Protein AF-A0A3N0UYI2-F1 (afdb_monomer)

Sequence (257 aa):
MSYGTLQPTLLLQALNEGKIPKYLYKYRDAKSNTESIFKSKKIWFSLSTAFNDPFDCHLSEAQHSLDDANKFREHILEGRPDRDFLMSQPVSIERLEAALEGSKQLKLSRLGILCLSRNYNNILMWSHYADYHKGLVIEFDLEKDLDFFVTPIKIKYVEGYEPTNYFINQKEAIDKIISTKSLHWSYEEEIRILKNNHVGACAVSPAAIKRIIFGCKSDPDFKERIKILCGSAGLGHVTFSSMKMSYGKFSLECVDE

Foldseek 3Di:
DPPPWCPLVNVVVCCVVVVDDQKWKAAAELDPVVLVCLQQQWDFFAFQVPDPDPQQLDFAADDDDVVLQLLLLCVVLPPPPCSVVSNPDDTDPVVSVVVLVVVLCVQRVQKGKDKIAPDPWFQVCCCPRYVHQQRKMFMFRCNQFSPQQIPKAFADEDQDDDHAHCSVPVPVNSSCSNRYDHNVCVSRRIIMRMDGRDGTIDRDDLVGRAEMEGGQNHDPVSVVSSVVSCVVSVNVNYFYWYWHDDPPDPTTDIGGD

Structure (mmCIF, N/CA/C/O backbone):
data_AF-A0A3N0UYI2-F1
#
_entry.id   AF-A0A3N0UYI2-F1
#
loop_
_atom_site.group_PDB
_atom_site.id
_atom_site.type_symbol
_atom_site.label_atom_id
_atom_site.label_alt_id
_atom_site.label_comp_id
_atom_site.label_asym_id
_atom_site.label_entity_id
_atom_site.label_seq_id
_atom_site.pdbx_PDB_ins_code
_atom_site.Cartn_x
_atom_site.Cartn_y
_atom_site.Cartn_z
_atom_site.occupancy
_atom_site.B_iso_or_equiv
_atom_site.auth_seq_id
_atom_site.auth_comp_id
_atom_site.auth_asym_id
_atom_site.auth_atom_id
_atom_site.pdbx_PDB_model_num
ATOM 1 N N . MET A 1 1 ? 12.660 10.593 -16.130 1.00 35.88 1 MET A N 1
ATOM 2 C CA . MET A 1 1 ? 11.240 10.969 -16.282 1.00 35.88 1 MET A CA 1
ATOM 3 C C . MET A 1 1 ? 10.535 10.598 -14.995 1.00 35.88 1 MET A C 1
ATOM 5 O O . MET A 1 1 ? 10.605 9.436 -14.614 1.00 35.88 1 MET A O 1
ATOM 9 N N . SER A 1 2 ? 9.975 11.570 -14.273 1.00 35.72 2 SER A N 1
ATOM 10 C CA . SER A 1 2 ? 9.130 11.274 -13.117 1.00 35.72 2 SER A CA 1
ATOM 11 C C . SER A 1 2 ? 7.911 10.498 -13.610 1.00 35.72 2 SER A C 1
ATOM 13 O O . SER A 1 2 ? 7.319 10.866 -14.625 1.00 35.72 2 SER A O 1
ATOM 15 N N . TYR A 1 3 ? 7.534 9.418 -12.924 1.00 45.78 3 TYR A N 1
ATOM 16 C CA . TYR A 1 3 ? 6.159 8.932 -13.029 1.00 45.78 3 TYR A CA 1
ATOM 17 C C . TYR A 1 3 ? 5.285 10.138 -12.725 1.00 45.78 3 TYR A C 1
ATOM 19 O O . TYR A 1 3 ? 5.483 10.761 -11.680 1.00 45.78 3 TYR A O 1
ATOM 27 N N . GLY A 1 4 ? 4.463 10.540 -13.697 1.00 44.41 4 GLY A N 1
ATOM 28 C CA . GLY A 1 4 ? 3.661 11.749 -13.610 1.00 44.41 4 GLY A CA 1
ATOM 29 C C . GLY A 1 4 ? 2.927 11.721 -12.284 1.00 44.41 4 GLY A C 1
ATOM 30 O O . GLY A 1 4 ? 2.063 10.873 -12.071 1.00 44.41 4 GLY A O 1
ATOM 31 N N . THR A 1 5 ? 3.338 12.585 -11.362 1.00 49.62 5 THR A N 1
ATOM 32 C CA . THR A 1 5 ? 2.613 12.801 -10.127 1.00 49.62 5 THR A CA 1
ATOM 33 C C . THR A 1 5 ? 1.233 13.229 -10.583 1.00 49.62 5 THR A C 1
ATOM 35 O O . THR A 1 5 ? 1.087 14.301 -11.172 1.00 49.62 5 THR A O 1
ATOM 38 N N . LEU A 1 6 ? 0.226 12.373 -10.386 1.00 56.47 6 LEU A N 1
ATOM 39 C CA . LEU A 1 6 ? -1.153 12.843 -10.350 1.00 56.47 6 LEU A CA 1
ATOM 40 C C . LEU A 1 6 ? -1.107 14.078 -9.458 1.00 56.47 6 LEU A C 1
ATOM 42 O O . LEU A 1 6 ? -0.682 13.969 -8.320 1.00 56.47 6 LEU A O 1
ATOM 46 N N . GLN A 1 7 ? -1.389 15.272 -9.967 1.00 74.62 7 GLN A N 1
ATOM 47 C CA . GLN A 1 7 ? -1.377 16.425 -9.076 1.00 74.62 7 GLN A CA 1
ATOM 48 C C . GLN A 1 7 ? -2.406 16.167 -7.959 1.00 74.62 7 GLN A C 1
ATOM 50 O O . GLN A 1 7 ? -3.395 15.474 -8.218 1.00 74.62 7 GLN A O 1
ATOM 55 N N . PRO A 1 8 ? -2.211 16.672 -6.730 1.00 81.12 8 PRO A N 1
ATOM 56 C CA . PRO A 1 8 ? -3.172 16.488 -5.635 1.00 81.12 8 PRO A CA 1
ATOM 57 C C . PRO A 1 8 ? -4.624 16.778 -6.051 1.00 81.12 8 PRO A C 1
ATOM 59 O O . PRO A 1 8 ? -5.555 16.095 -5.631 1.00 81.12 8 PRO A O 1
ATOM 62 N N . THR A 1 9 ? -4.799 17.726 -6.974 1.00 84.81 9 THR A N 1
ATOM 63 C CA . THR A 1 9 ? -6.058 18.064 -7.648 1.00 84.81 9 THR A CA 1
ATOM 64 C C . THR A 1 9 ? -6.685 16.899 -8.423 1.00 84.81 9 THR A C 1
ATOM 66 O O . THR A 1 9 ? -7.888 16.675 -8.313 1.00 84.81 9 THR A O 1
ATOM 69 N N . LEU A 1 10 ? -5.897 16.121 -9.168 1.00 87.06 10 LEU A N 1
ATOM 70 C CA . LEU A 1 10 ? -6.371 14.946 -9.904 1.00 87.06 10 LEU A CA 1
ATOM 71 C C . LEU A 1 10 ? -6.737 13.790 -8.970 1.00 87.06 10 LEU A C 1
ATOM 73 O O . LEU A 1 10 ? -7.700 13.075 -9.241 1.00 87.06 10 LEU A O 1
ATOM 77 N N . LEU A 1 11 ? -6.000 13.607 -7.867 1.00 89.94 11 LEU A N 1
ATOM 78 C CA . LEU A 1 11 ? -6.383 12.627 -6.849 1.00 89.94 11 LEU A CA 1
ATOM 79 C C . LEU A 1 11 ? -7.724 13.010 -6.220 1.00 89.94 11 LEU A C 1
ATOM 81 O O . LEU A 1 11 ? -8.618 12.172 -6.154 1.00 89.94 11 LEU A O 1
ATOM 85 N N . LEU A 1 12 ? -7.898 14.275 -5.831 1.00 91.94 12 LEU A N 1
ATOM 86 C CA . LEU A 1 12 ? -9.165 14.766 -5.287 1.00 91.94 12 LEU A CA 1
ATOM 87 C C . LEU A 1 12 ? -10.327 14.561 -6.269 1.00 91.94 12 LEU A C 1
ATOM 89 O O . LEU A 1 12 ? -11.394 14.102 -5.871 1.00 91.94 12 LEU A O 1
ATOM 93 N N . GLN A 1 13 ? -10.116 14.833 -7.558 1.00 91.88 13 GLN A N 1
ATOM 94 C CA . GLN A 1 13 ? -11.114 14.553 -8.590 1.00 91.88 13 GLN A CA 1
ATOM 95 C C . GLN A 1 13 ? -11.443 13.054 -8.672 1.00 91.88 13 GLN A C 1
ATOM 97 O O . GLN A 1 13 ? -12.614 12.685 -8.682 1.00 91.88 13 GLN A O 1
ATOM 102 N N . ALA A 1 14 ? -10.433 12.181 -8.684 1.00 91.94 14 ALA A N 1
ATOM 103 C CA . ALA A 1 14 ? -10.640 10.734 -8.731 1.00 91.94 14 ALA A CA 1
ATOM 104 C C . ALA A 1 14 ? -11.383 10.195 -7.494 1.00 91.94 14 ALA A C 1
ATOM 106 O O . ALA A 1 14 ? -12.161 9.249 -7.626 1.00 91.94 14 ALA A O 1
ATOM 107 N N . LEU A 1 15 ? -11.167 10.795 -6.318 1.00 93.19 15 LEU A N 1
ATOM 108 C CA . LEU A 1 15 ? -11.916 10.502 -5.092 1.00 93.19 15 LEU A CA 1
ATOM 109 C C . LEU A 1 15 ? -13.382 10.944 -5.221 1.00 93.19 15 LEU A C 1
ATOM 111 O O . LEU A 1 15 ? -14.281 10.139 -4.983 1.00 93.19 15 LEU A O 1
ATOM 115 N N . ASN A 1 16 ? -13.627 12.176 -5.678 1.00 93.62 16 ASN A N 1
ATOM 116 C CA . ASN A 1 16 ? -14.978 12.723 -5.872 1.00 93.62 16 ASN A CA 1
ATOM 117 C C . ASN A 1 16 ? -15.794 11.941 -6.914 1.00 93.62 16 ASN A C 1
ATOM 119 O O . ASN A 1 16 ? -17.006 11.800 -6.780 1.00 93.62 16 ASN A O 1
ATOM 123 N N . GLU A 1 17 ? -15.132 11.411 -7.943 1.00 94.81 17 GLU A N 1
ATOM 124 C CA . GLU A 1 17 ? -15.742 10.578 -8.987 1.00 94.81 17 GLU A CA 1
ATOM 125 C C . GLU A 1 17 ? -15.847 9.091 -8.594 1.00 94.81 17 GLU A C 1
ATOM 127 O O . GLU A 1 17 ? -16.316 8.277 -9.389 1.00 94.81 17 GLU A O 1
ATOM 132 N N . GLY A 1 18 ? -15.379 8.699 -7.402 1.00 91.88 18 GLY A N 1
ATOM 133 C CA . GLY A 1 18 ? -15.417 7.311 -6.926 1.00 91.88 18 GLY A CA 1
ATOM 134 C C . GLY A 1 18 ? -14.496 6.345 -7.684 1.00 91.88 18 GLY A C 1
ATOM 135 O O . GLY A 1 18 ? -14.645 5.128 -7.570 1.00 91.88 18 GLY A O 1
ATOM 136 N N . LYS A 1 19 ? -13.529 6.858 -8.455 1.00 91.31 19 LYS A N 1
ATOM 137 C CA . LYS A 1 19 ? -12.534 6.048 -9.186 1.00 91.31 19 LYS A CA 1
ATOM 138 C C . LYS A 1 19 ? -11.499 5.425 -8.248 1.00 91.31 19 LYS A C 1
ATOM 140 O O . LYS A 1 19 ? -10.990 4.340 -8.527 1.00 91.31 19 LYS A O 1
ATOM 145 N N . ILE A 1 20 ? -11.199 6.110 -7.146 1.00 92.62 20 ILE A N 1
ATOM 146 C CA . ILE A 1 20 ? -10.343 5.651 -6.048 1.00 92.62 20 ILE A CA 1
ATOM 147 C C . ILE A 1 20 ? -11.174 5.720 -4.760 1.00 92.62 20 ILE A C 1
ATOM 149 O O . ILE A 1 20 ? -11.915 6.687 -4.577 1.00 92.62 20 ILE A O 1
ATOM 153 N N . PRO A 1 21 ? -11.101 4.718 -3.867 1.00 94.75 21 PRO A N 1
ATOM 154 C CA . PRO A 1 21 ? -11.830 4.778 -2.608 1.00 94.75 21 PRO A CA 1
ATOM 155 C C . PRO A 1 21 ? -11.265 5.874 -1.704 1.00 94.75 21 PRO A C 1
ATOM 157 O O . PRO A 1 21 ? -10.055 6.062 -1.615 1.00 94.75 21 PRO A O 1
ATOM 160 N N . LYS A 1 22 ? -12.155 6.536 -0.964 1.00 96.50 22 LYS A N 1
ATOM 161 C CA . LYS A 1 22 ? -11.784 7.516 0.065 1.00 96.50 22 LYS A CA 1
ATOM 162 C C . LYS A 1 22 ? -10.921 6.923 1.179 1.00 96.50 22 LYS A C 1
ATOM 164 O O . LYS A 1 22 ? -10.064 7.614 1.725 1.00 96.50 22 LYS A O 1
ATOM 169 N N . TYR A 1 23 ? -11.155 5.651 1.500 1.00 98.44 23 TYR A N 1
ATOM 170 C CA . TYR A 1 23 ? -10.484 4.952 2.587 1.00 98.44 23 TYR A CA 1
ATOM 171 C C . TYR A 1 23 ? -9.637 3.793 2.079 1.00 98.44 23 TYR A C 1
ATOM 173 O O . TYR A 1 23 ? -10.077 3.021 1.224 1.00 98.44 23 TYR A O 1
ATOM 181 N N . LEU A 1 24 ? -8.437 3.660 2.641 1.00 98.69 24 LEU A N 1
ATOM 182 C CA . LEU A 1 24 ? -7.537 2.534 2.407 1.00 98.69 24 LEU A CA 1
ATOM 183 C C . LEU A 1 24 ? -6.943 2.025 3.716 1.00 98.69 24 LEU A C 1
ATOM 185 O O . LEU A 1 24 ? -6.851 2.746 4.708 1.00 98.69 24 LEU A O 1
ATOM 189 N N . TYR A 1 25 ? -6.516 0.767 3.697 1.00 98.88 25 TYR A N 1
ATOM 190 C CA . TYR A 1 25 ? -6.240 -0.003 4.899 1.00 98.88 25 TYR A CA 1
ATOM 191 C C . TYR A 1 25 ? -4.829 -0.566 4.901 1.00 98.88 25 TYR A C 1
ATOM 193 O O . TYR A 1 25 ? -4.398 -1.207 3.940 1.00 98.88 25 TYR A O 1
ATOM 201 N N . LYS A 1 26 ? -4.114 -0.380 6.012 1.00 98.69 26 LYS A N 1
ATOM 202 C CA . LYS A 1 26 ? -2.819 -1.022 6.247 1.00 98.69 26 LYS A CA 1
ATOM 203 C C . LYS A 1 26 ? -2.915 -2.012 7.395 1.00 98.69 26 LYS A C 1
ATOM 205 O O . LYS A 1 26 ? -3.019 -1.611 8.549 1.00 98.69 26 LYS A O 1
ATOM 210 N N . TYR A 1 27 ? -2.809 -3.293 7.065 1.00 98.56 27 TYR A N 1
ATOM 211 C CA . TYR A 1 27 ? -2.646 -4.374 8.034 1.00 98.56 27 TYR A CA 1
ATOM 212 C C . TYR A 1 27 ? -1.239 -4.329 8.635 1.00 98.56 27 TYR A C 1
ATOM 214 O O . TYR A 1 27 ? -0.259 -4.097 7.914 1.00 98.56 27 TYR A O 1
ATOM 222 N N . ARG A 1 28 ? -1.148 -4.505 9.954 1.00 98.19 28 ARG A N 1
ATOM 223 C CA . ARG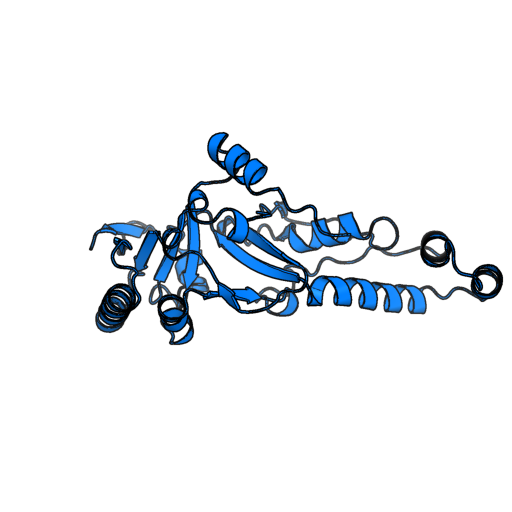 A 1 28 ? 0.087 -4.435 10.737 1.00 98.19 28 ARG A CA 1
ATOM 224 C C . ARG A 1 28 ? 0.097 -5.481 11.844 1.00 98.19 28 ARG A C 1
ATOM 226 O O . ARG A 1 28 ? -0.930 -5.775 12.447 1.00 98.19 28 ARG A O 1
ATOM 233 N N . ASP A 1 29 ? 1.285 -5.996 12.135 1.00 97.19 29 ASP A N 1
ATOM 234 C CA . ASP A 1 29 ? 1.529 -6.900 13.257 1.00 97.19 29 ASP A CA 1
ATOM 235 C C . ASP A 1 29 ? 1.437 -6.198 14.626 1.00 97.19 29 ASP A C 1
ATOM 237 O O . ASP A 1 29 ? 1.445 -4.968 14.721 1.00 97.19 29 ASP A O 1
ATOM 241 N N . ALA A 1 30 ? 1.386 -6.986 15.702 1.00 95.69 30 ALA A N 1
ATOM 242 C CA . ALA A 1 30 ? 1.389 -6.496 17.081 1.00 95.69 30 ALA A CA 1
ATOM 243 C C . ALA A 1 30 ? 2.817 -6.286 17.633 1.00 95.69 30 ALA A C 1
ATOM 245 O O . ALA A 1 30 ? 3.131 -6.709 18.745 1.00 95.69 30 ALA A O 1
ATOM 246 N N . LYS A 1 31 ? 3.720 -5.678 16.847 1.00 93.12 31 LYS A N 1
ATOM 247 C CA . LYS A 1 31 ? 5.132 -5.465 17.229 1.00 93.12 31 LYS A CA 1
ATOM 248 C C . LYS A 1 31 ? 5.479 -3.987 17.419 1.00 93.12 31 LYS A C 1
ATOM 250 O O . LYS A 1 31 ? 4.756 -3.086 16.997 1.00 93.12 31 LYS A O 1
ATOM 255 N N . SER A 1 32 ? 6.654 -3.729 17.995 1.00 85.31 32 SER A N 1
ATOM 256 C CA . SER A 1 32 ? 7.164 -2.380 18.298 1.00 85.31 32 SER A CA 1
ATOM 257 C C . SER A 1 32 ? 7.252 -1.448 17.080 1.00 85.31 32 SER A C 1
ATOM 259 O O . SER A 1 32 ? 7.005 -0.248 17.196 1.00 85.31 32 SER A O 1
ATOM 261 N N . ASN A 1 33 ? 7.542 -1.988 15.892 1.00 88.88 33 ASN A N 1
ATOM 262 C CA . ASN A 1 33 ? 7.547 -1.214 14.646 1.00 88.88 33 ASN A CA 1
ATOM 263 C C . ASN A 1 33 ? 6.158 -0.686 14.262 1.00 88.88 33 ASN A C 1
ATOM 265 O O . ASN A 1 33 ? 6.059 0.293 13.532 1.00 88.88 33 ASN A O 1
ATOM 269 N N . THR A 1 34 ? 5.084 -1.321 14.727 1.00 93.94 34 THR A N 1
ATOM 270 C CA . THR A 1 34 ? 3.722 -0.817 14.534 1.00 93.94 34 THR A CA 1
ATOM 271 C C . THR A 1 34 ? 3.421 0.305 15.524 1.00 93.94 34 THR A C 1
ATOM 273 O O . THR A 1 34 ? 2.881 1.333 15.131 1.00 93.94 34 THR A O 1
ATOM 276 N N . GLU A 1 35 ? 3.866 0.191 16.778 1.00 94.38 35 GLU A N 1
ATOM 277 C CA . GLU A 1 35 ? 3.733 1.270 17.769 1.00 94.38 35 GLU A CA 1
ATOM 278 C C . GLU A 1 35 ? 4.479 2.554 17.353 1.00 94.38 35 GLU A C 1
ATOM 280 O O . GLU A 1 35 ? 4.022 3.672 17.615 1.00 94.38 35 GLU A O 1
ATOM 285 N N . SER A 1 36 ? 5.627 2.419 16.679 1.00 94.88 36 SER A N 1
ATOM 286 C CA . SER A 1 36 ? 6.432 3.563 16.230 1.00 94.88 36 SER A CA 1
ATOM 287 C C . SER A 1 36 ? 5.735 4.414 15.162 1.00 94.88 36 SER A C 1
ATOM 289 O O . SER A 1 36 ? 6.037 5.609 15.059 1.00 94.88 36 SER A O 1
ATOM 291 N N . ILE A 1 37 ? 4.764 3.854 14.428 1.00 95.88 37 ILE A N 1
ATOM 292 C CA . ILE A 1 37 ? 3.947 4.588 13.451 1.00 95.88 37 ILE A CA 1
ATOM 293 C C . ILE A 1 37 ? 3.201 5.726 14.146 1.00 95.88 37 ILE A C 1
ATOM 295 O O . ILE A 1 37 ? 3.261 6.858 13.682 1.00 95.88 37 ILE A O 1
ATOM 299 N N . PHE A 1 38 ? 2.559 5.470 15.286 1.00 95.31 38 PHE A N 1
ATOM 300 C CA . PHE A 1 38 ? 1.746 6.476 15.981 1.00 95.31 38 PHE A CA 1
ATOM 301 C C . PHE A 1 38 ? 2.612 7.558 16.639 1.00 95.31 38 PHE A C 1
ATOM 303 O O . PHE A 1 38 ? 2.306 8.753 16.574 1.00 95.31 38 PHE A O 1
ATOM 310 N N . LYS A 1 39 ? 3.770 7.161 17.180 1.00 94.31 39 LYS A N 1
ATOM 311 C CA . LYS A 1 39 ? 4.755 8.093 17.750 1.00 94.31 39 LYS A CA 1
ATOM 312 C C . LYS A 1 39 ? 5.319 9.030 16.682 1.00 94.31 39 LYS A C 1
ATOM 314 O O . LYS A 1 39 ? 5.289 10.250 16.843 1.00 94.31 39 LYS A O 1
ATOM 319 N N . SER A 1 40 ? 5.804 8.464 15.578 1.00 96.00 40 SER A N 1
ATOM 320 C CA . SER A 1 40 ? 6.516 9.209 14.534 1.00 96.00 40 SER A CA 1
ATOM 321 C C . SER A 1 40 ? 5.607 9.825 13.470 1.00 96.00 40 SER A C 1
ATOM 323 O O . SER A 1 40 ? 6.040 10.756 12.796 1.00 96.00 40 SER A O 1
ATOM 325 N N . LYS A 1 41 ? 4.371 9.327 13.325 1.00 97.12 41 LYS A N 1
ATOM 326 C CA . LYS A 1 41 ? 3.465 9.593 12.193 1.00 97.12 41 LYS A CA 1
ATOM 327 C C . LYS A 1 41 ? 4.142 9.315 10.851 1.00 97.12 41 LYS A C 1
ATOM 329 O O . LYS A 1 41 ? 4.005 10.080 9.900 1.00 97.12 41 LYS A O 1
ATOM 334 N N . LYS A 1 42 ? 4.927 8.236 10.784 1.00 97.56 42 LYS A N 1
ATOM 335 C CA . LYS A 1 42 ? 5.616 7.817 9.562 1.00 97.56 42 LYS A CA 1
ATOM 336 C C . LYS A 1 42 ? 5.204 6.418 9.141 1.00 97.56 42 LYS A C 1
ATOM 338 O O . LYS A 1 42 ? 5.119 5.514 9.968 1.00 97.56 42 LYS A O 1
ATOM 343 N N . ILE A 1 43 ? 5.014 6.241 7.839 1.00 97.56 43 ILE A N 1
ATOM 344 C CA . ILE A 1 43 ? 4.715 4.958 7.206 1.00 97.56 43 ILE A CA 1
ATOM 345 C C . ILE A 1 43 ? 5.897 4.550 6.337 1.00 97.56 43 ILE A C 1
ATOM 347 O O . ILE A 1 43 ? 6.493 5.374 5.645 1.00 97.56 43 ILE A O 1
ATOM 351 N N . TRP A 1 44 ? 6.252 3.270 6.400 1.00 97.38 44 TRP A N 1
ATOM 352 C CA . TRP A 1 44 ? 7.373 2.720 5.653 1.00 97.38 44 TRP A CA 1
ATOM 353 C C . TRP A 1 44 ? 6.982 2.381 4.210 1.00 97.38 44 TRP A C 1
ATOM 355 O O . TRP A 1 44 ? 6.052 1.602 3.983 1.00 97.38 44 TRP A O 1
ATOM 365 N N . PHE A 1 45 ? 7.732 2.923 3.255 1.00 97.88 45 PHE A N 1
ATOM 366 C CA . PHE A 1 45 ? 7.716 2.548 1.845 1.00 97.88 45 PHE A CA 1
ATOM 367 C C . PHE A 1 45 ? 8.844 1.548 1.586 1.00 97.88 45 PHE A C 1
ATOM 369 O O . PHE A 1 45 ? 10.014 1.840 1.837 1.00 97.88 45 PHE A O 1
ATOM 376 N N . SER A 1 46 ? 8.493 0.359 1.110 1.00 97.06 46 SER A N 1
ATOM 377 C CA . SER A 1 46 ? 9.428 -0.757 0.931 1.00 97.06 46 SER A CA 1
ATOM 378 C C . SER A 1 46 ? 10.034 -0.763 -0.468 1.00 97.06 46 SER A C 1
ATOM 380 O O . SER A 1 46 ? 9.451 -0.219 -1.402 1.00 97.06 46 SER A O 1
ATOM 382 N N . LEU A 1 47 ? 11.181 -1.423 -0.609 1.00 96.69 47 LEU A N 1
ATOM 383 C CA . LEU A 1 47 ? 11.678 -1.857 -1.912 1.00 96.69 47 LEU A CA 1
ATOM 384 C C . LEU A 1 47 ? 10.833 -3.020 -2.430 1.00 96.69 47 LEU A C 1
ATOM 386 O O . LEU A 1 47 ? 10.384 -3.846 -1.634 1.00 96.69 47 LEU A O 1
ATOM 390 N N . SER A 1 48 ? 10.703 -3.136 -3.751 1.00 94.38 48 SER A N 1
ATOM 391 C CA . SER A 1 48 ? 10.076 -4.303 -4.387 1.00 94.38 48 SER A CA 1
ATOM 392 C C . SER A 1 48 ? 10.770 -5.619 -4.016 1.00 94.38 48 SER A C 1
ATOM 394 O O . SER A 1 48 ? 10.118 -6.639 -3.840 1.00 94.38 48 SER A O 1
ATOM 396 N N . THR A 1 49 ? 12.090 -5.595 -3.817 1.00 93.19 49 THR A N 1
ATOM 397 C CA . THR A 1 49 ? 12.887 -6.768 -3.421 1.00 93.19 49 THR A CA 1
ATOM 398 C C . THR A 1 49 ? 12.628 -7.247 -1.990 1.00 93.19 49 THR A C 1
ATOM 400 O O . THR A 1 49 ? 13.107 -8.311 -1.614 1.00 93.19 49 THR A O 1
ATOM 403 N N . ALA A 1 50 ? 11.892 -6.480 -1.176 1.00 94.94 50 ALA A N 1
ATOM 404 C CA . ALA A 1 50 ? 11.538 -6.850 0.195 1.00 94.94 50 ALA A CA 1
ATOM 405 C C . ALA A 1 50 ? 10.173 -7.558 0.301 1.00 94.94 50 ALA A C 1
ATOM 407 O O . ALA A 1 50 ? 9.701 -7.813 1.411 1.00 94.94 50 ALA A O 1
ATOM 408 N N . PHE A 1 51 ? 9.504 -7.821 -0.824 1.00 94.94 51 PHE A N 1
ATOM 409 C CA . PHE A 1 51 ? 8.200 -8.478 -0.834 1.00 94.94 51 PHE A CA 1
ATOM 410 C C . PHE A 1 51 ? 8.325 -9.974 -0.539 1.00 94.94 51 PHE A C 1
ATOM 412 O O . PHE A 1 51 ? 9.343 -10.603 -0.813 1.00 94.94 51 PHE A O 1
ATOM 419 N N . ASN A 1 52 ? 7.282 -10.539 0.069 1.00 92.75 52 ASN A N 1
ATOM 420 C CA . ASN A 1 52 ? 7.270 -11.935 0.505 1.00 92.75 52 ASN A CA 1
ATOM 421 C C . ASN A 1 52 ? 7.047 -12.929 -0.643 1.00 92.75 52 ASN A C 1
ATOM 423 O O . ASN A 1 52 ? 7.378 -14.101 -0.491 1.00 92.75 52 ASN A O 1
ATOM 427 N N . ASP A 1 53 ? 6.451 -12.479 -1.748 1.00 94.62 53 ASP A N 1
ATOM 428 C CA . ASP A 1 53 ? 6.218 -13.292 -2.938 1.00 94.62 53 ASP A CA 1
ATOM 429 C C . ASP A 1 53 ? 7.332 -13.035 -3.971 1.00 94.62 53 ASP A C 1
ATOM 431 O O . ASP A 1 53 ? 7.464 -11.898 -4.434 1.00 94.62 53 ASP A O 1
ATOM 435 N N . PRO A 1 54 ? 8.114 -14.057 -4.369 1.00 94.38 54 PRO A N 1
ATOM 436 C CA . PRO A 1 54 ? 9.159 -13.906 -5.380 1.00 94.38 54 PRO A CA 1
ATOM 437 C C . PRO A 1 54 ? 8.632 -13.558 -6.780 1.00 94.38 54 PRO A C 1
ATOM 439 O O . PRO A 1 54 ? 9.435 -13.181 -7.628 1.00 94.38 54 PRO A O 1
ATOM 442 N N . PHE A 1 55 ? 7.328 -13.680 -7.050 1.00 95.00 55 PHE A N 1
ATOM 443 C CA . PHE A 1 55 ? 6.719 -13.288 -8.326 1.00 95.00 55 PHE A CA 1
ATOM 444 C C . PHE A 1 55 ? 6.215 -11.835 -8.335 1.00 95.00 55 PHE A C 1
ATOM 446 O O . PHE A 1 55 ? 5.984 -11.266 -9.405 1.00 95.00 55 PHE A O 1
ATOM 453 N N . ASP A 1 56 ? 6.037 -11.208 -7.168 1.00 95.88 56 ASP A N 1
ATOM 454 C CA . ASP A 1 56 ? 5.518 -9.842 -7.066 1.00 95.88 56 ASP A CA 1
ATOM 455 C C . ASP A 1 56 ? 6.621 -8.826 -7.391 1.00 95.88 56 ASP A C 1
ATOM 457 O O . ASP A 1 56 ? 7.683 -8.841 -6.776 1.00 95.88 56 ASP A O 1
ATOM 461 N N . CYS A 1 57 ? 6.378 -7.947 -8.370 1.00 95.12 57 CYS A N 1
ATOM 462 C CA . CYS A 1 57 ? 7.369 -7.033 -8.958 1.00 95.12 57 CYS A CA 1
ATOM 463 C C . CYS A 1 57 ? 8.558 -7.716 -9.662 1.00 95.12 57 CYS A C 1
ATOM 465 O O . CYS A 1 57 ? 9.577 -7.067 -9.911 1.00 95.12 57 CYS A O 1
ATOM 467 N N . HIS A 1 58 ? 8.424 -8.991 -10.029 1.00 93.19 58 HIS A N 1
ATOM 468 C CA . HIS A 1 58 ? 9.475 -9.780 -10.676 1.00 93.19 58 HIS A CA 1
ATOM 469 C C . HIS A 1 58 ? 8.930 -10.480 -11.929 1.00 93.19 58 HIS A C 1
ATOM 471 O O . HIS A 1 58 ? 8.911 -11.704 -12.032 1.00 93.19 58 HIS A O 1
ATOM 477 N N . LEU A 1 59 ? 8.456 -9.684 -12.892 1.00 94.00 59 LEU A N 1
ATOM 478 C CA . LEU A 1 59 ? 8.014 -10.209 -14.184 1.00 94.00 59 LEU A CA 1
ATOM 479 C C . LEU A 1 59 ? 9.214 -10.582 -15.059 1.00 94.00 59 LEU A C 1
ATOM 481 O O . LEU A 1 59 ? 10.208 -9.845 -15.108 1.00 94.00 59 LEU A O 1
ATOM 485 N N . SER A 1 60 ? 9.082 -11.700 -15.774 1.00 93.25 60 SER A N 1
ATOM 486 C CA . SER A 1 60 ? 10.032 -12.120 -16.801 1.00 93.25 60 SER A CA 1
ATOM 487 C C . SER A 1 60 ? 10.186 -11.063 -17.888 1.00 93.25 60 SER A C 1
ATOM 489 O O . SER A 1 60 ? 9.220 -10.418 -18.295 1.00 93.25 60 SER A O 1
ATOM 491 N N . GLU A 1 61 ? 11.409 -10.937 -18.381 1.00 90.38 61 GLU A N 1
ATOM 492 C CA . GLU A 1 61 ? 11.733 -10.139 -19.553 1.00 90.38 61 GLU A CA 1
ATOM 493 C C . GLU A 1 61 ? 11.591 -11.004 -20.818 1.00 90.38 61 GLU A C 1
ATOM 495 O O . GLU A 1 61 ? 11.826 -12.215 -20.782 1.00 90.38 61 GLU A O 1
ATOM 500 N N . ALA A 1 62 ? 11.140 -10.403 -21.917 1.00 90.94 62 ALA A N 1
ATOM 501 C CA . ALA A 1 62 ? 11.023 -11.064 -23.209 1.00 90.94 62 ALA A CA 1
ATOM 502 C C . ALA A 1 62 ? 12.402 -11.503 -23.713 1.00 90.94 62 ALA A C 1
ATOM 504 O O . ALA A 1 62 ? 13.419 -10.930 -23.344 1.00 90.94 62 ALA A O 1
ATOM 505 N N . GLN A 1 63 ? 12.434 -12.506 -24.586 1.00 87.56 63 GLN A N 1
ATOM 506 C CA . GLN A 1 63 ? 13.653 -12.807 -25.331 1.00 87.56 63 GLN A CA 1
ATOM 507 C C . GLN A 1 63 ? 13.878 -11.724 -26.384 1.00 87.56 63 GLN A C 1
ATOM 509 O O . GLN A 1 63 ? 12.924 -11.296 -27.041 1.00 87.56 63 GLN A O 1
ATOM 514 N N . HIS A 1 64 ? 15.127 -11.304 -26.566 1.00 84.81 64 HIS A N 1
ATOM 515 C CA . HIS A 1 64 ? 15.466 -10.233 -27.501 1.00 84.81 64 HIS A CA 1
ATOM 516 C C . HIS A 1 64 ? 16.268 -10.753 -28.680 1.00 84.81 64 HIS A C 1
ATOM 518 O O . HIS A 1 64 ? 17.130 -11.625 -28.558 1.00 84.81 64 HIS A O 1
ATOM 524 N N . SER A 1 65 ? 15.990 -10.186 -29.846 1.00 84.44 65 SER A N 1
ATOM 525 C CA . SER A 1 65 ? 16.778 -10.420 -31.047 1.00 84.44 65 SER A CA 1
ATOM 526 C C . SER A 1 65 ? 17.980 -9.472 -31.119 1.00 84.44 65 SER A C 1
ATOM 528 O O . SER A 1 65 ? 18.047 -8.447 -30.436 1.00 84.44 65 SER A O 1
ATOM 530 N N . LEU A 1 66 ? 18.923 -9.766 -32.021 1.00 82.69 66 LEU A N 1
ATOM 531 C CA . LEU A 1 66 ? 19.994 -8.820 -32.362 1.00 82.69 66 LEU A CA 1
ATOM 532 C C . LEU A 1 66 ? 19.445 -7.488 -32.906 1.00 82.69 66 LEU A C 1
ATOM 534 O O . LEU A 1 66 ? 20.093 -6.454 -32.759 1.00 82.69 66 LEU A O 1
ATOM 538 N N . ASP A 1 67 ? 18.269 -7.500 -33.534 1.00 83.38 67 ASP A N 1
ATOM 539 C CA . ASP A 1 67 ? 17.624 -6.293 -34.051 1.00 83.38 67 ASP A CA 1
ATOM 540 C C . ASP A 1 67 ? 17.104 -5.402 -32.911 1.00 83.38 67 ASP A C 1
ATOM 542 O O . ASP A 1 67 ? 17.393 -4.205 -32.887 1.00 83.38 67 ASP A O 1
ATOM 546 N N . ASP A 1 68 ? 16.445 -5.987 -31.904 1.00 81.94 68 ASP A N 1
ATOM 547 C CA . ASP A 1 68 ? 16.015 -5.269 -30.691 1.00 81.94 68 ASP A CA 1
ATOM 548 C C . ASP A 1 68 ? 17.214 -4.656 -29.959 1.00 81.94 68 ASP A C 1
ATOM 550 O O . ASP A 1 68 ? 17.198 -3.488 -29.556 1.00 81.94 68 ASP A O 1
ATOM 554 N N . ALA A 1 69 ? 18.293 -5.437 -29.861 1.00 82.25 69 ALA A N 1
ATOM 555 C CA . ALA A 1 69 ? 19.562 -5.007 -29.302 1.00 82.25 69 ALA A CA 1
ATOM 556 C C . ALA A 1 69 ? 20.150 -3.792 -30.030 1.00 82.25 69 ALA A C 1
ATOM 558 O O . ALA A 1 69 ? 20.583 -2.828 -29.388 1.00 82.25 69 ALA A O 1
ATOM 559 N N . ASN A 1 70 ? 20.137 -3.808 -31.363 1.00 83.62 70 ASN A N 1
ATOM 560 C CA . ASN A 1 70 ? 20.618 -2.694 -32.172 1.00 83.62 70 ASN A CA 1
ATOM 561 C C . ASN A 1 70 ? 19.735 -1.450 -32.033 1.00 83.62 70 ASN A C 1
ATOM 563 O O . ASN A 1 70 ? 20.279 -0.370 -31.817 1.00 83.62 70 ASN A O 1
ATOM 567 N N . LYS A 1 71 ? 18.405 -1.589 -32.060 1.00 82.12 71 LYS A N 1
ATOM 568 C CA . LYS A 1 71 ? 17.465 -0.465 -31.882 1.00 82.12 71 LYS A CA 1
ATOM 569 C C . LYS A 1 71 ? 17.645 0.237 -30.540 1.00 82.12 71 LYS A C 1
ATOM 571 O O . LYS A 1 71 ? 17.697 1.463 -30.467 1.00 82.12 71 LYS A O 1
ATOM 576 N N . PHE A 1 72 ? 17.787 -0.527 -29.462 1.00 80.88 72 PHE A N 1
ATOM 577 C CA . PHE A 1 72 ? 18.050 0.052 -28.146 1.00 80.88 72 PHE A CA 1
ATOM 578 C C . PHE A 1 72 ? 19.427 0.700 -28.062 1.00 80.88 72 PHE A C 1
ATOM 580 O O . PHE A 1 72 ? 19.558 1.786 -27.496 1.00 80.88 72 PHE A O 1
ATOM 587 N N . ARG A 1 73 ? 20.453 0.070 -28.646 1.00 84.81 73 ARG A N 1
ATOM 588 C CA . ARG A 1 73 ? 21.790 0.662 -28.740 1.00 84.81 73 ARG A CA 1
ATOM 589 C C . ARG A 1 73 ? 21.738 2.006 -29.466 1.00 84.81 73 ARG A C 1
ATOM 591 O O . ARG A 1 73 ? 22.295 2.972 -28.959 1.00 84.81 73 ARG A O 1
ATOM 598 N N . GLU A 1 74 ? 21.030 2.098 -30.587 1.00 85.81 74 GLU A N 1
ATOM 599 C CA . GLU A 1 74 ? 20.829 3.360 -31.306 1.00 85.81 74 GLU A CA 1
ATOM 600 C C . GLU A 1 74 ? 20.175 4.427 -30.426 1.00 85.81 74 GLU A C 1
ATOM 602 O O . GLU A 1 74 ? 20.673 5.552 -30.379 1.00 85.81 74 GLU A O 1
ATOM 607 N N . HIS A 1 75 ? 19.125 4.063 -29.685 1.00 83.56 75 HIS A N 1
ATOM 608 C CA . HIS A 1 75 ? 18.416 4.978 -28.790 1.00 83.56 75 HIS A CA 1
ATOM 609 C C . HIS A 1 75 ? 19.284 5.475 -27.620 1.00 83.56 75 HIS A C 1
ATOM 611 O O . HIS A 1 75 ? 19.304 6.664 -27.320 1.00 83.56 75 HIS A O 1
ATOM 617 N N . ILE A 1 76 ? 20.037 4.596 -26.951 1.00 80.38 76 ILE A N 1
ATOM 618 C CA . ILE A 1 76 ? 20.884 4.983 -25.804 1.00 80.38 76 ILE A CA 1
ATOM 619 C C . ILE A 1 76 ? 22.111 5.798 -26.233 1.00 80.38 76 ILE A C 1
ATOM 621 O O . ILE A 1 76 ? 22.635 6.595 -25.448 1.00 80.38 76 ILE A O 1
ATOM 625 N N . LEU A 1 77 ? 22.595 5.584 -27.457 1.00 85.31 77 LEU A N 1
ATOM 626 C CA . LEU A 1 77 ? 23.722 6.325 -28.022 1.00 85.31 77 LEU A CA 1
ATOM 627 C C . LEU A 1 77 ? 23.297 7.618 -28.726 1.00 85.31 77 LEU A C 1
ATOM 629 O O . LEU A 1 77 ? 24.158 8.379 -29.172 1.00 85.31 77 LEU A O 1
ATOM 633 N N . GLU A 1 78 ? 21.997 7.888 -28.825 1.00 88.12 78 GLU A N 1
ATOM 634 C CA . GLU A 1 78 ? 21.479 9.121 -29.402 1.00 88.12 78 GLU A CA 1
ATOM 635 C C . GLU A 1 78 ? 22.048 10.347 -28.666 1.00 88.12 78 GLU A C 1
ATOM 637 O O . GLU A 1 78 ? 22.058 10.425 -27.437 1.00 88.12 78 GLU A O 1
ATOM 642 N N . GLY A 1 79 ? 22.588 11.301 -29.430 1.00 89.19 79 GLY A N 1
ATOM 643 C CA . GLY A 1 79 ? 23.183 12.528 -28.891 1.00 89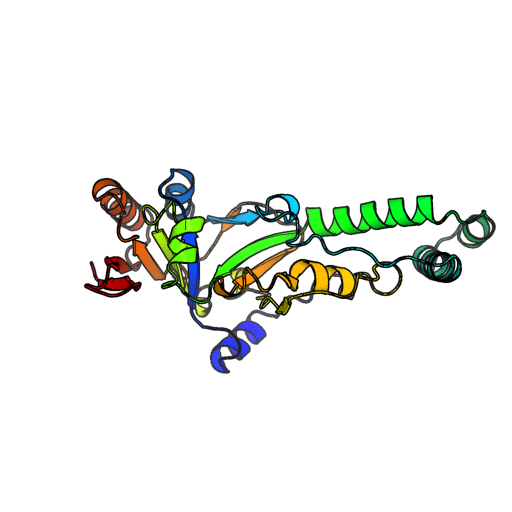.19 79 GLY A CA 1
ATOM 644 C C . GLY A 1 79 ? 24.554 12.369 -28.218 1.00 89.19 79 GLY A C 1
ATOM 645 O O . GLY A 1 79 ? 25.090 13.360 -27.719 1.00 89.19 79 GLY A O 1
ATOM 646 N N . ARG A 1 80 ? 25.155 11.170 -28.200 1.00 90.44 80 ARG A N 1
ATOM 647 C CA . ARG A 1 80 ? 26.505 10.976 -27.651 1.00 90.44 80 ARG A CA 1
ATOM 648 C C . ARG A 1 80 ? 27.607 11.377 -28.646 1.00 90.44 80 ARG A C 1
ATOM 650 O O . ARG A 1 80 ? 27.531 10.974 -29.806 1.00 90.44 80 ARG A O 1
ATOM 657 N N . PRO A 1 81 ? 28.670 12.087 -28.211 1.00 93.62 81 PRO A N 1
ATOM 658 C CA . PRO A 1 81 ? 29.789 12.462 -29.086 1.00 93.62 81 PRO A CA 1
ATOM 659 C C . PRO A 1 81 ? 30.545 11.272 -29.695 1.00 93.62 81 PRO A C 1
ATOM 661 O O . PRO A 1 81 ? 31.104 11.384 -30.779 1.00 93.62 81 PRO A O 1
ATOM 664 N N . ASP A 1 82 ? 30.564 10.134 -29.005 1.00 92.44 82 ASP A N 1
ATOM 665 C CA . ASP A 1 82 ? 31.250 8.897 -29.389 1.00 92.44 82 ASP A CA 1
ATOM 666 C C . ASP A 1 82 ? 30.317 7.862 -30.044 1.00 92.44 82 ASP A C 1
ATOM 668 O O . ASP A 1 82 ? 30.694 6.698 -30.203 1.00 92.44 82 ASP A O 1
ATOM 672 N N . ARG A 1 83 ? 29.106 8.272 -30.454 1.00 91.88 83 ARG A N 1
ATOM 673 C CA . ARG A 1 83 ? 28.081 7.393 -31.036 1.00 91.88 83 ARG A CA 1
ATOM 674 C C . ARG A 1 83 ? 28.622 6.521 -32.165 1.00 91.88 83 ARG A C 1
ATOM 676 O O . ARG A 1 83 ? 28.436 5.312 -32.112 1.00 91.88 83 ARG A O 1
ATOM 683 N N . ASP A 1 84 ? 29.280 7.105 -33.164 1.00 92.00 84 ASP A N 1
ATOM 684 C CA . ASP A 1 84 ? 29.711 6.359 -34.355 1.00 92.00 84 ASP A CA 1
ATOM 685 C C . ASP A 1 84 ? 30.771 5.302 -34.018 1.00 92.00 84 ASP A C 1
ATOM 687 O O . ASP A 1 84 ? 30.703 4.175 -34.508 1.00 92.00 84 ASP A O 1
ATOM 691 N N . PHE A 1 85 ? 31.690 5.624 -33.101 1.00 91.06 85 PHE A N 1
ATOM 692 C CA . PHE A 1 85 ? 32.672 4.670 -32.587 1.00 91.06 85 PHE A CA 1
ATOM 693 C C . PHE A 1 85 ? 32.005 3.523 -31.815 1.00 91.06 85 PHE A C 1
ATOM 695 O O . PHE A 1 85 ? 32.356 2.360 -32.006 1.00 91.06 85 PHE A O 1
ATOM 702 N N . LEU A 1 86 ? 31.029 3.825 -30.956 1.00 86.94 86 LEU A N 1
ATOM 703 C CA . LEU A 1 86 ? 30.300 2.814 -30.182 1.00 86.94 86 LEU A CA 1
ATOM 704 C C . LEU A 1 86 ? 29.376 1.955 -31.063 1.00 86.94 86 LEU A C 1
ATOM 706 O O . LEU A 1 86 ? 29.219 0.759 -30.811 1.00 86.94 86 LEU A O 1
ATOM 710 N N . MET A 1 87 ? 28.807 2.535 -32.122 1.00 89.56 87 MET A N 1
ATOM 711 C CA . MET A 1 87 ? 28.013 1.821 -33.126 1.00 89.56 87 MET A CA 1
ATOM 712 C C . MET A 1 87 ? 28.874 0.889 -33.988 1.00 89.56 87 MET A C 1
ATOM 714 O O . MET A 1 87 ? 28.384 -0.169 -34.390 1.00 89.56 87 MET A O 1
ATOM 718 N N . SER A 1 88 ? 30.148 1.227 -34.228 1.00 89.56 88 SER A N 1
ATOM 719 C CA . SER A 1 88 ? 31.085 0.374 -34.974 1.00 89.56 88 SER A CA 1
ATOM 720 C C . SER A 1 88 ? 31.610 -0.818 -34.168 1.00 89.56 88 SER A C 1
ATOM 722 O O . SER A 1 88 ? 32.211 -1.722 -34.745 1.00 89.56 88 SER A O 1
ATOM 724 N N . GLN A 1 89 ? 31.422 -0.832 -32.845 1.00 87.75 89 GLN A N 1
ATOM 725 C CA . GLN A 1 89 ? 31.790 -1.980 -32.017 1.00 87.75 89 GLN A CA 1
ATOM 726 C C . GLN A 1 89 ? 30.785 -3.130 -32.196 1.00 87.75 89 GLN A C 1
ATOM 728 O O . GLN A 1 89 ? 29.593 -2.881 -32.414 1.00 87.75 89 GLN A O 1
ATOM 733 N N . PRO A 1 90 ? 31.222 -4.397 -32.068 1.00 84.75 90 PRO A N 1
ATOM 734 C CA . PRO A 1 90 ? 30.309 -5.531 -32.087 1.00 84.75 90 PRO A CA 1
ATOM 735 C C . PRO A 1 90 ? 29.326 -5.452 -30.915 1.00 84.75 90 PRO A C 1
ATOM 737 O O . PRO A 1 90 ? 29.703 -5.168 -29.775 1.00 84.75 90 PRO A O 1
ATOM 740 N N . VAL A 1 91 ? 28.055 -5.728 -31.202 1.00 82.81 91 VAL A N 1
ATOM 741 C CA . VAL A 1 91 ? 27.011 -5.825 -30.183 1.00 82.81 91 VAL A CA 1
ATOM 742 C 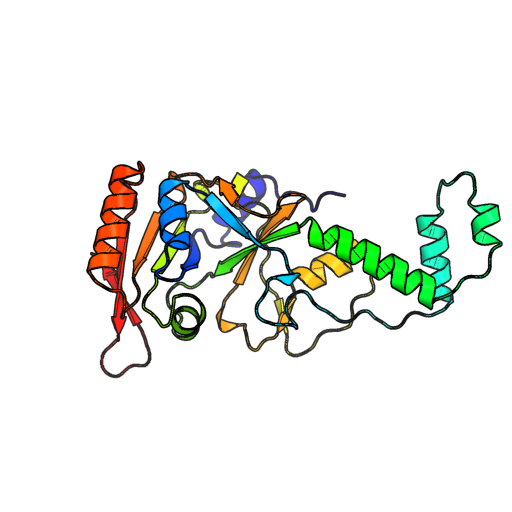C . VAL A 1 91 ? 27.000 -7.233 -29.582 1.00 82.81 91 VAL A C 1
ATOM 744 O O . VAL A 1 91 ? 27.121 -8.223 -30.299 1.00 82.81 91 VAL A O 1
ATOM 747 N N . SER A 1 92 ? 26.860 -7.326 -28.261 1.00 84.75 92 SER A N 1
ATOM 748 C CA . SER A 1 92 ? 26.654 -8.584 -27.535 1.00 84.75 92 SER A CA 1
ATOM 749 C C . SER A 1 92 ? 25.320 -8.482 -26.810 1.00 84.75 92 SER A C 1
ATOM 751 O O . SER A 1 92 ? 25.135 -7.566 -26.006 1.00 84.75 92 SER A O 1
ATOM 753 N N . ILE A 1 93 ? 24.403 -9.405 -27.114 1.00 81.62 93 ILE A N 1
ATOM 754 C CA . ILE A 1 93 ? 23.087 -9.468 -26.464 1.00 81.62 93 ILE A CA 1
ATOM 755 C C . ILE A 1 93 ? 23.271 -9.630 -24.956 1.00 81.62 93 ILE A C 1
ATOM 757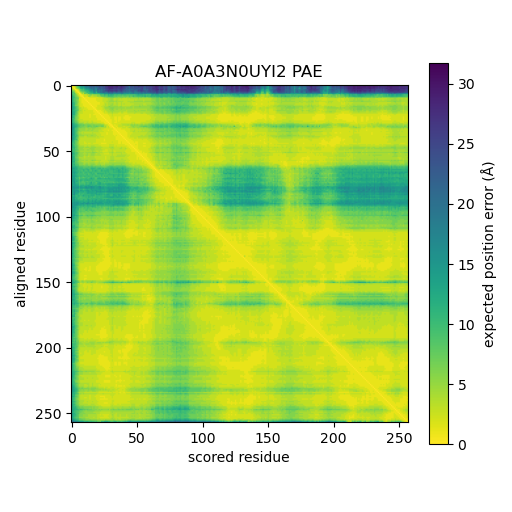 O O . ILE A 1 93 ? 22.758 -8.816 -24.206 1.00 81.62 93 ILE A O 1
ATOM 761 N N . GLU A 1 94 ? 24.116 -10.566 -24.527 1.00 84.12 94 GLU A N 1
ATOM 762 C CA . GLU A 1 94 ? 24.396 -10.843 -23.110 1.00 84.12 94 GLU A CA 1
ATOM 763 C C . GLU A 1 94 ? 24.841 -9.586 -22.342 1.00 84.12 94 GLU A C 1
ATOM 765 O O . GLU A 1 94 ? 24.374 -9.305 -21.237 1.00 84.12 94 GLU A O 1
ATOM 770 N N . ARG A 1 95 ? 25.738 -8.779 -22.931 1.00 82.12 95 ARG A N 1
ATOM 771 C CA . ARG A 1 95 ? 26.192 -7.524 -22.310 1.00 82.12 95 ARG A CA 1
ATOM 772 C C . ARG A 1 95 ? 25.082 -6.480 -22.242 1.00 82.12 95 ARG A C 1
ATOM 774 O O . ARG A 1 95 ? 25.030 -5.723 -21.273 1.00 82.12 95 ARG A O 1
ATOM 781 N N . LEU A 1 96 ? 24.227 -6.411 -23.260 1.00 80.44 96 LEU A N 1
ATOM 782 C CA . LEU A 1 96 ? 23.090 -5.495 -23.271 1.00 80.44 96 LEU A CA 1
ATOM 783 C C . LEU A 1 96 ? 22.019 -5.920 -22.268 1.00 80.44 96 LEU A C 1
ATOM 785 O O . LEU A 1 96 ? 21.556 -5.074 -21.512 1.00 80.44 96 LEU A O 1
ATOM 789 N N . GLU A 1 97 ? 21.686 -7.206 -22.198 1.00 83.44 97 GLU A N 1
ATOM 790 C CA . GLU A 1 97 ? 20.778 -7.777 -21.199 1.00 83.44 97 GLU A CA 1
ATOM 791 C C . GLU A 1 97 ? 21.269 -7.476 -19.779 1.00 83.44 97 GLU A C 1
ATOM 793 O O . GLU A 1 97 ? 20.508 -6.967 -18.956 1.00 83.44 97 GLU A O 1
ATOM 798 N N . ALA A 1 98 ? 22.564 -7.668 -19.503 1.00 85.19 98 ALA A N 1
ATOM 799 C CA . ALA A 1 98 ? 23.153 -7.313 -18.212 1.00 85.19 98 ALA A CA 1
ATOM 800 C C . ALA A 1 98 ? 23.045 -5.805 -17.909 1.00 85.19 98 ALA A C 1
ATOM 802 O O . ALA A 1 98 ? 22.716 -5.409 -16.787 1.00 85.19 98 ALA A O 1
ATOM 803 N N . ALA A 1 99 ? 23.291 -4.943 -18.902 1.00 81.56 99 ALA A N 1
ATOM 804 C CA . ALA A 1 99 ? 23.149 -3.495 -18.747 1.00 81.56 99 ALA A CA 1
ATOM 805 C C . ALA A 1 99 ? 21.687 -3.071 -18.509 1.00 81.56 99 ALA A C 1
ATOM 807 O O . ALA A 1 99 ? 21.423 -2.137 -17.744 1.00 81.56 99 ALA A O 1
ATOM 808 N N . LEU A 1 100 ? 20.732 -3.755 -19.138 1.00 81.81 100 LEU A N 1
ATOM 809 C CA . LEU A 1 100 ? 19.303 -3.512 -18.962 1.00 81.81 100 LEU A CA 1
ATOM 810 C C . LEU A 1 100 ? 18.825 -3.928 -17.592 1.00 81.81 100 LEU A C 1
ATOM 812 O O . LEU A 1 100 ? 18.136 -3.138 -16.949 1.00 81.81 100 LEU A O 1
ATOM 816 N N . GLU A 1 101 ? 19.219 -5.110 -17.129 1.00 86.25 101 GLU A N 1
ATOM 817 C CA . GLU A 1 101 ? 18.875 -5.563 -15.787 1.00 86.25 101 GLU A CA 1
ATOM 818 C C . GLU A 1 101 ? 19.450 -4.597 -14.746 1.00 86.25 101 GLU A C 1
ATOM 820 O O . GLU A 1 101 ? 18.726 -4.142 -13.862 1.00 86.25 101 GLU A O 1
ATOM 825 N N . GLY A 1 102 ? 20.693 -4.133 -14.928 1.00 87.69 102 GLY A N 1
ATOM 826 C CA . GLY A 1 102 ? 21.273 -3.073 -14.098 1.00 87.69 102 GLY A CA 1
ATOM 827 C C . GLY A 1 102 ? 20.468 -1.764 -14.127 1.00 87.69 102 GLY A C 1
ATOM 828 O O . GLY A 1 102 ? 20.217 -1.159 -13.083 1.00 87.69 102 GLY A O 1
ATOM 829 N N . SER A 1 103 ? 20.008 -1.325 -15.303 1.00 86.12 103 SER A N 1
ATOM 830 C CA . SER A 1 103 ? 19.171 -0.123 -15.463 1.00 86.12 103 SER A CA 1
ATOM 831 C C . SER A 1 103 ? 17.793 -0.272 -14.807 1.00 86.12 103 SER A C 1
ATOM 833 O O . SER A 1 103 ? 17.334 0.628 -14.094 1.00 86.12 103 SER A O 1
ATOM 835 N N . LYS A 1 104 ? 17.136 -1.415 -15.011 1.00 89.56 104 LYS A N 1
ATOM 836 C CA . LYS A 1 104 ? 15.845 -1.782 -14.416 1.00 89.56 104 LYS A CA 1
ATOM 837 C C . LYS A 1 104 ? 15.956 -1.835 -12.895 1.00 89.56 104 LYS A C 1
ATOM 839 O O . LYS A 1 104 ? 15.183 -1.168 -12.205 1.00 89.56 104 LYS A O 1
ATOM 844 N N . GLN A 1 105 ? 16.966 -2.525 -12.371 1.00 89.44 105 GLN A N 1
ATOM 845 C CA . GLN A 1 105 ? 17.227 -2.624 -10.938 1.00 89.44 105 GLN A CA 1
ATOM 846 C C . GLN A 1 105 ? 17.561 -1.260 -10.324 1.00 89.44 105 GLN A C 1
ATOM 848 O O . GLN A 1 105 ? 17.079 -0.940 -9.236 1.00 89.44 105 GLN A O 1
ATOM 853 N N . LEU A 1 106 ? 18.300 -0.394 -11.025 1.00 89.50 106 LEU A N 1
ATOM 854 C CA . LEU A 1 106 ? 18.571 0.967 -10.556 1.00 89.50 106 LEU A CA 1
ATOM 855 C C . LEU A 1 106 ? 17.291 1.810 -10.441 1.00 89.50 106 LEU A C 1
ATOM 857 O O . LEU A 1 106 ? 17.154 2.594 -9.502 1.00 89.50 106 LEU A O 1
ATOM 861 N N . LYS A 1 107 ? 16.338 1.656 -11.367 1.00 90.00 107 LYS A N 1
ATOM 862 C CA . LYS A 1 107 ? 15.040 2.343 -11.274 1.00 90.00 107 LYS A CA 1
ATOM 863 C C . LYS A 1 107 ? 14.188 1.798 -10.132 1.00 90.00 107 LYS A C 1
ATOM 865 O O . LYS A 1 107 ? 13.667 2.588 -9.348 1.00 90.00 107 LYS A O 1
ATOM 870 N N . LEU A 1 108 ? 14.067 0.476 -10.017 1.00 92.00 108 LEU A N 1
ATOM 871 C CA . LEU A 1 108 ? 13.249 -0.168 -8.983 1.00 92.00 108 LEU A CA 1
ATOM 872 C C . LEU A 1 108 ? 13.820 0.041 -7.574 1.00 92.00 108 LEU A C 1
ATOM 874 O O . LEU A 1 108 ? 13.066 0.293 -6.641 1.00 92.00 108 LEU A O 1
ATOM 878 N N . SER A 1 109 ? 15.147 0.041 -7.417 1.00 93.31 109 SER A N 1
ATOM 879 C CA . SER A 1 109 ? 15.814 0.275 -6.124 1.00 93.31 109 SER A CA 1
ATOM 880 C C . SER A 1 109 ? 15.637 1.693 -5.570 1.00 93.31 109 SER A C 1
ATOM 882 O O . SER A 1 109 ? 15.927 1.949 -4.404 1.00 93.31 109 SER A O 1
ATOM 884 N N . ARG A 1 110 ? 15.148 2.628 -6.389 1.00 93.06 110 ARG A N 1
ATOM 885 C CA . ARG A 1 110 ? 14.831 4.003 -5.980 1.00 93.06 110 ARG A CA 1
ATOM 886 C C . ARG A 1 110 ? 13.340 4.215 -5.741 1.00 93.06 110 ARG A C 1
ATOM 888 O O . ARG A 1 110 ? 12.949 5.315 -5.355 1.00 93.06 110 ARG A O 1
ATOM 895 N N . LEU A 1 111 ? 12.509 3.209 -5.988 1.00 95.00 111 LEU A N 1
ATOM 896 C CA . LEU A 1 111 ? 11.065 3.315 -5.865 1.00 95.00 111 LEU A CA 1
ATOM 897 C C . LEU A 1 111 ? 10.618 2.793 -4.500 1.00 95.00 111 LEU A C 1
ATOM 899 O O . LEU A 1 111 ? 10.711 1.601 -4.217 1.00 95.00 111 LEU A O 1
ATOM 903 N N . GLY A 1 112 ? 10.106 3.686 -3.659 1.00 97.25 112 GLY A N 1
ATOM 904 C CA . GLY A 1 112 ? 9.401 3.293 -2.449 1.00 97.25 112 GLY A CA 1
ATOM 905 C C . GLY A 1 112 ? 7.974 2.877 -2.771 1.00 97.25 112 GLY A C 1
ATOM 906 O O . GLY A 1 112 ? 7.253 3.616 -3.443 1.00 97.25 112 GLY A O 1
ATOM 907 N N . ILE A 1 113 ? 7.554 1.725 -2.251 1.00 97.94 113 ILE A N 1
ATOM 908 C CA . ILE A 1 113 ? 6.221 1.160 -2.464 1.00 97.94 113 ILE A CA 1
ATOM 909 C C . ILE A 1 113 ? 5.513 0.969 -1.122 1.00 97.94 113 ILE A C 1
ATOM 911 O O . ILE A 1 113 ? 5.991 0.257 -0.233 1.00 97.94 113 ILE A O 1
ATOM 915 N N . LEU A 1 114 ? 4.343 1.586 -0.978 1.00 98.31 114 LEU A N 1
ATOM 916 C CA . LEU A 1 114 ? 3.419 1.341 0.123 1.00 98.31 114 LEU A CA 1
ATOM 917 C C . LEU A 1 114 ? 2.201 0.576 -0.396 1.00 98.31 114 LEU A C 1
ATOM 919 O O . LEU A 1 114 ? 1.378 1.127 -1.118 1.00 98.31 114 LEU A O 1
ATOM 923 N N . CYS A 1 115 ? 2.072 -0.679 0.024 1.00 98.25 115 CYS A N 1
ATOM 924 C CA . CYS A 1 115 ? 0.913 -1.523 -0.262 1.00 98.25 115 CYS A CA 1
ATOM 925 C C . CYS A 1 115 ? -0.209 -1.246 0.746 1.00 98.25 115 CYS A C 1
ATOM 927 O O . CYS A 1 115 ? 0.011 -1.393 1.960 1.00 98.25 115 CYS A O 1
ATOM 929 N N . LEU A 1 116 ? -1.388 -0.868 0.256 1.00 98.69 116 LEU A N 1
ATOM 930 C CA . LEU A 1 116 ? -2.626 -0.688 1.014 1.00 98.69 116 LEU A CA 1
ATOM 931 C C . LEU A 1 116 ? -3.718 -1.586 0.428 1.00 98.69 116 LEU A C 1
ATOM 933 O O . LEU A 1 116 ? -3.663 -1.950 -0.740 1.00 98.69 116 LEU A O 1
ATOM 937 N N . SER A 1 117 ? -4.730 -1.916 1.218 1.00 98.62 117 SER A N 1
ATOM 938 C CA . SER A 1 117 ? -5.898 -2.677 0.772 1.00 98.62 117 SER A CA 1
ATOM 939 C C . SER A 1 117 ? -7.133 -1.787 0.722 1.00 98.62 117 SER A C 1
ATOM 941 O O . SER A 1 117 ? -7.256 -0.843 1.503 1.00 98.62 117 SER A O 1
ATOM 943 N N . ARG A 1 118 ? -8.083 -2.111 -0.156 1.00 98.31 118 ARG A N 1
ATOM 944 C CA . ARG A 1 118 ? -9.435 -1.526 -0.136 1.00 98.31 118 ARG A CA 1
ATOM 945 C C . ARG A 1 118 ? -10.352 -2.166 0.906 1.00 98.31 118 ARG A C 1
ATOM 947 O O . ARG A 1 118 ? -11.435 -1.646 1.152 1.00 98.31 118 ARG A O 1
ATOM 954 N N . ASN A 1 119 ? -9.933 -3.274 1.513 1.00 97.81 119 ASN A N 1
ATOM 955 C CA . ASN A 1 119 ? -10.786 -4.098 2.351 1.00 97.81 119 ASN A CA 1
ATOM 956 C C . ASN A 1 119 ? -10.115 -4.406 3.695 1.00 97.81 119 ASN A C 1
ATOM 958 O O . ASN A 1 119 ? -9.128 -5.136 3.763 1.00 97.81 119 ASN A O 1
ATOM 962 N N . TYR A 1 120 ? -10.673 -3.871 4.783 1.00 98.25 120 TYR A N 1
ATOM 963 C CA . TYR A 1 120 ? -10.242 -4.178 6.153 1.00 98.25 120 TYR A CA 1
ATOM 964 C C . TYR A 1 120 ? -10.844 -5.473 6.715 1.00 98.25 120 TYR A C 1
ATOM 966 O O . TYR A 1 120 ? -10.431 -5.925 7.780 1.00 98.25 120 TYR A O 1
ATOM 974 N N . ASN A 1 121 ? -11.841 -6.056 6.049 1.00 97.50 121 ASN A N 1
ATOM 975 C CA . ASN A 1 121 ? -12.578 -7.228 6.508 1.00 97.50 121 ASN A CA 1
ATOM 976 C C . ASN A 1 121 ? -12.332 -8.429 5.584 1.00 97.50 121 ASN A C 1
ATOM 978 O O . ASN A 1 121 ? -13.246 -8.967 4.961 1.00 97.50 121 ASN A O 1
ATOM 982 N N . ASN A 1 122 ? -11.068 -8.847 5.488 1.00 98.12 122 ASN A N 1
ATOM 983 C CA . ASN A 1 122 ? -10.677 -10.047 4.757 1.00 98.12 122 ASN A CA 1
ATOM 984 C C . ASN A 1 122 ? -9.921 -11.018 5.678 1.00 98.12 122 ASN A C 1
ATOM 986 O O . ASN A 1 122 ? -8.852 -10.699 6.200 1.00 98.12 122 ASN A O 1
ATOM 990 N N . ILE A 1 123 ? -10.469 -12.220 5.875 1.00 97.81 123 ILE A N 1
ATOM 991 C CA . ILE A 1 123 ? -9.924 -13.209 6.819 1.00 97.81 123 ILE A CA 1
ATOM 992 C C . ILE A 1 123 ? -8.492 -13.652 6.479 1.00 97.81 123 ILE A C 1
ATOM 994 O O . ILE A 1 123 ? -7.706 -13.913 7.393 1.00 97.81 123 ILE A O 1
ATOM 998 N N . LEU A 1 124 ? -8.129 -13.710 5.193 1.00 97.88 124 LEU A N 1
ATOM 999 C CA . LEU A 1 124 ? -6.783 -14.079 4.752 1.00 97.88 124 LEU A CA 1
ATOM 1000 C C . LEU A 1 124 ? -5.809 -12.930 5.007 1.00 97.88 124 LEU A C 1
ATOM 1002 O O . LEU A 1 124 ? -4.728 -13.159 5.544 1.00 97.88 124 LEU A O 1
ATOM 1006 N N . MET A 1 125 ? -6.219 -11.687 4.742 1.00 98.19 125 MET A N 1
ATOM 1007 C CA . MET A 1 125 ? -5.409 -10.502 5.051 1.00 98.19 125 MET A CA 1
ATOM 1008 C C . MET A 1 125 ? -5.078 -10.398 6.540 1.00 98.19 125 MET A C 1
ATOM 1010 O O . MET A 1 125 ? -3.918 -10.200 6.903 1.00 98.19 125 MET A O 1
ATOM 1014 N N . TRP A 1 126 ? -6.066 -10.603 7.413 1.00 98.50 126 TRP A N 1
ATOM 1015 C CA . TRP A 1 126 ? -5.835 -10.650 8.859 1.00 98.50 126 TRP A CA 1
ATOM 1016 C C . TRP A 1 126 ? -4.888 -11.784 9.275 1.00 98.50 126 TRP A C 1
ATOM 1018 O O . TRP A 1 126 ? -4.079 -11.617 10.191 1.00 98.50 126 TRP A O 1
ATOM 1028 N N . SER A 1 127 ? -4.963 -12.929 8.591 1.00 97.50 127 SER A N 1
ATOM 1029 C CA . SER A 1 127 ? -4.114 -14.090 8.871 1.00 97.50 127 SER A CA 1
ATOM 1030 C C . SER A 1 127 ? -2.658 -13.848 8.465 1.00 97.50 127 SER A C 1
ATOM 1032 O O . SER A 1 127 ? -1.760 -14.157 9.243 1.00 97.50 127 SER A O 1
ATOM 1034 N N . HIS A 1 128 ? -2.424 -13.262 7.288 1.00 96.56 128 HIS A N 1
ATOM 1035 C CA . HIS A 1 128 ? -1.083 -13.063 6.730 1.00 96.56 128 HIS A CA 1
ATOM 1036 C C . HIS A 1 128 ? -0.390 -11.793 7.229 1.00 96.56 128 HIS A C 1
ATOM 1038 O O . HIS A 1 128 ? 0.802 -11.819 7.524 1.00 96.56 128 HIS A O 1
ATOM 1044 N N . TYR A 1 129 ? -1.121 -10.681 7.329 1.00 97.56 129 TYR A N 1
ATOM 1045 C CA . TYR A 1 129 ? -0.520 -9.351 7.478 1.00 97.56 129 TYR A CA 1
ATOM 1046 C C . TYR A 1 129 ? -0.805 -8.672 8.819 1.00 97.56 129 TYR A C 1
ATOM 1048 O O . TYR A 1 129 ? -0.229 -7.621 9.102 1.00 97.56 129 TYR A O 1
ATOM 1056 N N . ALA A 1 130 ? -1.646 -9.268 9.666 1.00 98.00 130 ALA A N 1
ATOM 1057 C CA . ALA A 1 130 ? -1.947 -8.762 11.005 1.00 98.00 130 ALA A CA 1
ATOM 1058 C C . ALA A 1 130 ? -1.634 -9.794 12.098 1.00 98.00 130 ALA A C 1
ATOM 1060 O O . ALA A 1 130 ? -2.410 -9.970 13.036 1.00 98.00 130 ALA A O 1
ATOM 1061 N N . ASP A 1 131 ? -0.487 -10.473 11.971 1.00 97.38 131 ASP A N 1
ATOM 1062 C CA . ASP A 1 131 ? 0.057 -11.388 12.986 1.00 97.38 131 ASP A CA 1
ATOM 1063 C C . ASP A 1 131 ? -0.974 -12.424 13.462 1.00 97.38 131 ASP A C 1
ATOM 1065 O O . ASP A 1 131 ? -1.302 -12.520 14.646 1.00 97.38 131 ASP A O 1
ATOM 1069 N N . TYR A 1 132 ? -1.562 -13.159 12.513 1.00 97.88 132 TYR A N 1
ATOM 1070 C CA . TYR A 1 132 ? -2.583 -14.171 12.791 1.00 97.88 132 TYR A CA 1
ATOM 1071 C C . TYR A 1 132 ? -3.781 -13.622 13.587 1.00 97.88 132 TYR A C 1
ATOM 1073 O O . TYR A 1 132 ? -4.239 -14.256 14.542 1.00 97.88 132 TYR A O 1
ATOM 1081 N N . HIS A 1 133 ? -4.302 -12.459 13.177 1.00 98.44 133 HIS A N 1
ATOM 1082 C CA . HIS A 1 133 ? -5.392 -11.710 13.831 1.00 98.44 133 HIS A CA 1
ATOM 1083 C C . HIS A 1 133 ? -5.048 -11.082 15.194 1.00 98.44 133 HIS A C 1
ATOM 1085 O O . HIS A 1 133 ? -5.959 -10.629 15.889 1.00 98.44 133 HIS A O 1
ATOM 1091 N N . LYS A 1 134 ? -3.776 -11.044 15.607 1.00 98.62 134 LYS A N 1
ATOM 1092 C CA . LYS A 1 134 ? -3.346 -10.383 16.857 1.00 98.62 134 LYS A CA 1
ATOM 1093 C C . LYS A 1 134 ? -3.017 -8.902 16.669 1.00 98.62 134 LYS A C 1
ATOM 1095 O O . LYS A 1 134 ? -3.063 -8.132 17.626 1.00 98.62 134 LYS A O 1
ATOM 1100 N N . GLY A 1 135 ? -2.672 -8.516 15.446 1.00 98.56 135 GLY A N 1
ATOM 1101 C CA . GLY A 1 135 ? -2.288 -7.164 15.065 1.00 98.56 135 GLY A CA 1
ATOM 1102 C C . GLY A 1 135 ? -3.467 -6.208 14.902 1.00 98.56 135 GLY A C 1
ATOM 1103 O O . GLY A 1 135 ? -4.512 -6.356 15.528 1.00 98.56 135 GLY A O 1
ATOM 1104 N N . LEU A 1 136 ? -3.293 -5.204 14.050 1.00 98.75 136 LEU A N 1
ATOM 1105 C CA . LEU A 1 136 ? -4.293 -4.169 13.797 1.00 98.75 136 LEU A CA 1
ATOM 1106 C C . LEU A 1 136 ? -4.349 -3.783 12.319 1.00 98.75 136 LEU A C 1
ATOM 1108 O O . LEU A 1 136 ? -3.463 -4.112 11.528 1.00 98.75 136 LEU A O 1
ATOM 1112 N N . VAL A 1 137 ? -5.377 -3.025 11.966 1.00 98.81 137 VAL A N 1
ATOM 1113 C CA . VAL A 1 137 ? -5.513 -2.321 10.696 1.00 98.81 137 VAL A CA 1
ATOM 1114 C C . VAL A 1 137 ? -5.584 -0.825 10.967 1.00 98.81 137 VAL A C 1
ATOM 1116 O O . VAL A 1 137 ? -6.337 -0.376 11.827 1.00 98.81 137 VAL A O 1
ATOM 1119 N N . ILE A 1 138 ? -4.816 -0.051 10.204 1.00 98.81 138 ILE A N 1
ATOM 1120 C CA . ILE A 1 138 ? -4.910 1.410 10.161 1.00 98.81 138 ILE A CA 1
ATOM 1121 C C . ILE A 1 138 ? -5.785 1.788 8.963 1.00 98.81 138 ILE A C 1
ATOM 1123 O O . ILE A 1 138 ? -5.439 1.453 7.829 1.00 98.81 138 ILE A O 1
ATOM 1127 N N . GLU A 1 139 ? -6.907 2.462 9.207 1.00 98.88 139 GLU A N 1
ATOM 1128 C CA . GLU A 1 139 ? -7.747 3.094 8.183 1.00 98.88 139 GLU A CA 1
ATOM 1129 C C . GLU A 1 139 ? -7.246 4.517 7.929 1.00 98.88 139 GLU A C 1
ATOM 1131 O O . GLU A 1 139 ? -7.214 5.351 8.844 1.00 98.88 139 GLU A O 1
ATOM 1136 N N . PHE A 1 140 ? -6.884 4.792 6.679 1.00 98.81 140 PHE A N 1
ATOM 1137 C CA . PHE A 1 140 ? -6.486 6.114 6.218 1.00 98.81 140 PHE A CA 1
ATOM 1138 C C . PHE A 1 140 ? -7.620 6.812 5.471 1.00 98.81 140 PHE A C 1
ATOM 1140 O O . PHE A 1 140 ? -8.268 6.183 4.639 1.00 98.81 140 PHE A O 1
ATOM 1147 N N . ASP A 1 141 ? -7.811 8.109 5.717 1.00 98.44 141 ASP A N 1
ATOM 1148 C CA . ASP A 1 141 ? -8.617 9.008 4.881 1.00 98.44 141 ASP A CA 1
ATOM 1149 C C . ASP A 1 141 ? -7.703 9.741 3.893 1.00 98.44 141 ASP A C 1
ATOM 1151 O O . ASP A 1 141 ? -6.897 10.592 4.282 1.00 98.44 141 ASP A O 1
ATOM 1155 N N . LEU A 1 142 ? -7.817 9.396 2.611 1.00 97.75 142 LEU A N 1
ATOM 1156 C CA . LEU A 1 142 ? -6.933 9.910 1.566 1.00 97.75 142 LEU A CA 1
ATOM 1157 C C . LEU A 1 142 ? -7.108 11.416 1.335 1.00 97.75 142 LEU A C 1
ATOM 1159 O O . LEU A 1 142 ? -6.144 12.092 0.981 1.00 97.75 142 LEU A O 1
ATOM 1163 N N . GLU A 1 143 ? -8.304 11.968 1.566 1.00 96.50 143 GLU A N 1
ATOM 1164 C CA . GLU A 1 143 ? -8.569 13.402 1.370 1.00 96.50 143 GLU A CA 1
ATOM 1165 C C . GLU A 1 143 ? -7.823 14.278 2.381 1.00 96.50 143 GLU A C 1
ATOM 1167 O O . GLU A 1 143 ? -7.633 15.472 2.155 1.00 96.50 143 GLU A O 1
ATOM 1172 N N . LYS A 1 144 ? -7.403 13.701 3.511 1.00 97.81 144 LYS A N 1
ATOM 1173 C CA . LYS A 1 144 ? -6.699 14.419 4.580 1.00 97.81 144 LYS A CA 1
ATOM 1174 C C . LYS A 1 144 ? -5.190 14.512 4.355 1.00 97.81 144 LYS A C 1
ATOM 1176 O O . LYS A 1 144 ? -4.515 15.163 5.156 1.00 97.81 144 LYS A O 1
ATOM 1181 N N . ASP A 1 145 ? -4.674 13.888 3.291 1.00 97.38 145 ASP A N 1
ATOM 1182 C CA . ASP A 1 145 ? -3.275 13.993 2.866 1.00 97.38 145 ASP A CA 1
ATOM 1183 C C . ASP A 1 145 ? -3.068 13.614 1.386 1.00 97.38 145 ASP A C 1
ATOM 1185 O O . ASP A 1 145 ? -2.463 12.594 1.040 1.00 97.38 145 ASP A O 1
ATOM 1189 N N . LEU A 1 146 ? -3.594 14.441 0.481 1.00 95.38 146 LEU A N 1
ATOM 1190 C CA . LEU A 1 146 ? -3.530 14.175 -0.960 1.00 95.38 146 LEU A CA 1
ATOM 1191 C C . LEU A 1 146 ? -2.085 14.046 -1.482 1.00 95.38 146 LEU A C 1
ATOM 1193 O O . LEU A 1 146 ? -1.827 13.242 -2.378 1.00 95.38 146 LEU A O 1
ATOM 1197 N N . ASP A 1 147 ? -1.140 14.800 -0.914 1.00 94.00 147 ASP A N 1
ATOM 1198 C CA . ASP A 1 147 ? 0.277 14.756 -1.292 1.00 94.00 147 ASP A CA 1
ATOM 1199 C C . ASP A 1 147 ? 0.933 13.430 -0.894 1.00 94.00 147 ASP A C 1
ATOM 1201 O O . ASP A 1 147 ? 1.720 12.841 -1.651 1.00 94.00 147 ASP A O 1
ATOM 1205 N N . PHE A 1 148 ? 0.607 12.910 0.291 1.00 95.81 148 PHE A N 1
ATOM 1206 C CA . PHE A 1 148 ? 1.102 11.613 0.725 1.00 95.81 148 PHE A CA 1
ATOM 1207 C C . PHE A 1 148 ? 0.556 10.482 -0.148 1.00 95.81 148 PHE A C 1
ATOM 1209 O O . PHE A 1 148 ? 1.351 9.667 -0.623 1.00 95.81 148 PHE A O 1
ATOM 1216 N N . PHE A 1 149 ? -0.751 10.461 -0.418 1.00 95.94 149 PHE A N 1
ATOM 1217 C CA . PHE A 1 149 ? -1.421 9.389 -1.173 1.00 95.94 149 PHE A CA 1
ATOM 1218 C C . PHE A 1 149 ? -1.410 9.574 -2.693 1.00 95.94 149 PHE A C 1
ATOM 1220 O O . PHE A 1 149 ? -2.075 8.836 -3.421 1.00 95.94 149 PHE A O 1
ATOM 1227 N N . VAL A 1 150 ? -0.641 10.540 -3.189 1.00 88.38 150 VAL A N 1
ATOM 1228 C CA . VAL A 1 150 ? -0.458 10.774 -4.617 1.00 88.38 150 VAL A CA 1
ATOM 1229 C C . VAL A 1 150 ? 0.029 9.516 -5.349 1.00 88.38 150 VAL A C 1
ATOM 1231 O O . VAL A 1 150 ? 0.791 8.721 -4.801 1.00 88.38 150 VAL A O 1
ATOM 1234 N N . THR A 1 151 ? -0.369 9.355 -6.616 1.00 83.75 151 THR A N 1
ATOM 1235 C CA . THR A 1 151 ? -0.052 8.193 -7.478 1.00 83.75 151 THR A CA 1
ATOM 1236 C C . THR A 1 151 ? -0.571 6.832 -6.980 1.00 83.75 151 THR A C 1
ATOM 1238 O O . THR A 1 151 ? 0.200 5.874 -6.924 1.00 83.75 151 THR A O 1
ATOM 1241 N N . PRO A 1 152 ? -1.870 6.695 -6.643 1.00 93.62 152 PRO A N 1
ATOM 1242 C CA . PRO A 1 152 ? -2.431 5.385 -6.341 1.00 93.62 152 PRO A CA 1
ATOM 1243 C C . PRO A 1 152 ? -2.455 4.506 -7.598 1.00 93.62 152 PRO A C 1
ATOM 1245 O O . PRO A 1 152 ? -3.042 4.868 -8.618 1.00 93.62 152 PRO A O 1
ATOM 1248 N N . ILE A 1 153 ? -1.852 3.324 -7.511 1.00 95.38 153 ILE A N 1
ATOM 1249 C CA . ILE A 1 153 ? -1.867 2.302 -8.557 1.00 95.38 153 ILE A CA 1
ATOM 1250 C C . ILE A 1 153 ? -2.740 1.149 -8.096 1.00 95.38 153 ILE A C 1
ATOM 1252 O O . ILE A 1 153 ? -2.418 0.453 -7.134 1.00 95.38 153 ILE A O 1
ATOM 1256 N N . LYS A 1 154 ? -3.841 0.927 -8.811 1.00 96.75 154 LYS A N 1
ATOM 1257 C CA . LYS A 1 154 ? -4.658 -0.271 -8.639 1.00 96.75 154 LYS A CA 1
ATOM 1258 C C . LYS A 1 154 ? -3.940 -1.466 -9.258 1.00 96.75 154 LYS A C 1
ATOM 1260 O O . LYS A 1 154 ? -3.534 -1.399 -10.418 1.00 96.75 154 LYS A O 1
ATOM 1265 N N . ILE A 1 155 ? -3.837 -2.556 -8.506 1.00 97.94 155 ILE A N 1
ATOM 1266 C CA . ILE A 1 155 ? -3.205 -3.777 -9.000 1.00 97.94 155 ILE A CA 1
ATOM 1267 C C . ILE A 1 155 ? -4.102 -4.504 -10.003 1.00 97.94 155 ILE A C 1
ATOM 1269 O O . ILE A 1 155 ? -5.309 -4.670 -9.802 1.00 97.94 155 ILE A O 1
ATOM 1273 N N . LYS A 1 156 ? -3.485 -4.936 -11.104 1.00 98.12 156 LYS A N 1
ATOM 1274 C CA . LYS A 1 156 ? -4.048 -5.838 -12.100 1.00 98.12 156 LYS A CA 1
ATOM 1275 C C . LYS A 1 156 ? -3.663 -7.269 -11.736 1.00 98.12 156 LYS A C 1
ATOM 1277 O O . LYS A 1 156 ? -2.510 -7.672 -11.870 1.00 98.12 156 LYS A O 1
ATOM 1282 N N . TYR A 1 157 ? -4.657 -8.031 -11.305 1.00 98.44 157 TYR A N 1
ATOM 1283 C CA . TYR A 1 157 ? -4.500 -9.441 -10.977 1.00 98.44 157 TYR A CA 1
ATOM 1284 C C . TYR A 1 157 ? -4.683 -10.313 -12.222 1.00 98.44 157 TYR A C 1
ATOM 1286 O O . TYR A 1 157 ? -5.662 -10.138 -12.948 1.00 98.44 157 TYR A O 1
ATOM 1294 N N . VAL A 1 158 ? -3.743 -11.225 -12.482 1.00 98.19 158 VAL A N 1
ATOM 1295 C CA . VAL A 1 158 ? -3.731 -12.081 -13.684 1.00 98.19 158 VAL A CA 1
ATOM 1296 C C . VAL A 1 158 ? -3.276 -13.508 -13.363 1.00 98.19 158 VAL A C 1
ATOM 1298 O O . VAL A 1 158 ? -2.466 -13.712 -12.461 1.00 98.19 158 VAL A O 1
ATOM 1301 N N . GLU A 1 159 ? -3.787 -14.503 -14.093 1.00 97.50 159 GLU A N 1
ATOM 1302 C CA . GLU A 1 159 ? -3.327 -15.902 -13.979 1.00 97.50 159 GLU A CA 1
ATOM 1303 C C . GLU A 1 159 ? -1.941 -16.095 -14.605 1.00 97.50 159 GLU A C 1
ATOM 1305 O O . GLU A 1 159 ? -1.083 -16.765 -14.037 1.00 97.50 159 GLU A O 1
ATOM 1310 N N . GLY A 1 160 ? -1.713 -15.441 -15.745 1.00 95.12 160 GLY A N 1
ATOM 1311 C CA . GLY A 1 160 ? -0.443 -15.390 -16.456 1.00 95.12 160 GLY A CA 1
ATOM 1312 C C . GLY A 1 160 ? -0.229 -14.009 -17.068 1.00 95.12 160 GLY A C 1
ATOM 1313 O O . GLY A 1 160 ? -1.159 -13.205 -17.178 1.00 95.12 160 GLY A O 1
ATOM 1314 N N . TYR A 1 161 ? 1.010 -13.711 -17.439 1.00 94.81 161 TYR A N 1
ATOM 1315 C CA . TYR A 1 161 ? 1.387 -12.427 -18.012 1.00 94.81 161 TYR A CA 1
ATOM 1316 C C . TYR A 1 161 ? 2.328 -12.624 -19.195 1.00 94.81 161 TYR A C 1
ATOM 1318 O O . TYR A 1 161 ? 3.192 -13.494 -19.177 1.00 94.81 161 TYR A O 1
ATOM 1326 N N . GLU A 1 162 ? 2.197 -11.755 -20.194 1.00 93.75 162 GLU A N 1
ATOM 1327 C CA . GLU A 1 162 ? 3.224 -11.630 -21.226 1.00 93.75 162 GLU A CA 1
ATOM 1328 C C . GLU A 1 162 ? 4.502 -11.042 -20.612 1.00 93.75 162 GLU A C 1
ATOM 1330 O O . GLU A 1 162 ? 4.392 -10.075 -19.839 1.00 93.75 162 GLU A O 1
ATOM 1335 N N . PRO A 1 163 ? 5.697 -11.550 -20.953 1.00 94.50 163 PRO A N 1
ATOM 1336 C CA . PRO A 1 163 ? 6.953 -10.950 -20.522 1.00 94.50 163 PRO A CA 1
ATOM 1337 C C . PRO A 1 163 ? 7.021 -9.446 -20.828 1.00 94.50 163 PRO A C 1
ATOM 1339 O O . PRO A 1 163 ? 6.386 -8.943 -21.762 1.00 94.50 163 PRO A O 1
ATOM 1342 N N . THR A 1 164 ? 7.747 -8.688 -20.008 1.00 92.38 164 THR A N 1
ATOM 1343 C CA . THR A 1 164 ? 8.013 -7.272 -20.294 1.00 92.38 164 THR A CA 1
ATOM 1344 C C . THR A 1 164 ? 8.987 -7.129 -21.449 1.00 92.38 164 THR A C 1
ATOM 1346 O O . THR A 1 164 ? 9.786 -8.023 -21.688 1.00 92.38 164 THR A O 1
ATOM 1349 N N . ASN A 1 165 ? 8.941 -5.996 -22.150 1.00 88.81 165 ASN A N 1
ATOM 1350 C CA . ASN A 1 165 ? 9.970 -5.645 -23.121 1.00 88.81 165 ASN A CA 1
ATOM 1351 C C . ASN A 1 165 ? 10.588 -4.289 -22.758 1.00 88.81 165 ASN A C 1
ATOM 1353 O O . ASN A 1 165 ? 10.154 -3.225 -23.212 1.00 88.81 165 ASN A O 1
ATOM 1357 N N . TYR A 1 166 ? 11.581 -4.335 -21.879 1.00 85.44 166 TYR A N 1
ATOM 1358 C CA . TYR A 1 166 ? 12.301 -3.170 -21.386 1.00 85.44 166 TYR A CA 1
ATOM 1359 C C . TYR A 1 166 ? 13.210 -2.554 -22.465 1.00 85.44 166 TYR A C 1
ATOM 1361 O O . TYR A 1 166 ? 13.449 -1.346 -22.421 1.00 85.44 166 TYR A O 1
ATOM 1369 N N . PHE A 1 167 ? 13.652 -3.338 -23.461 1.00 80.31 167 PHE A N 1
ATOM 1370 C CA . PHE A 1 167 ? 14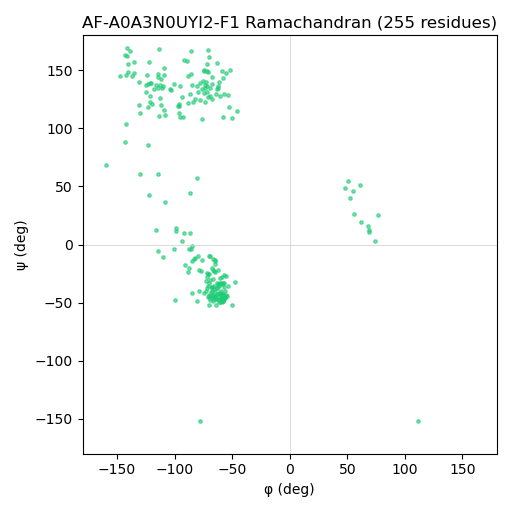.363 -2.847 -24.654 1.00 80.31 167 PHE A CA 1
ATOM 1371 C C . PHE A 1 167 ? 13.520 -1.831 -25.435 1.00 80.31 167 PHE A C 1
ATOM 1373 O O . PHE A 1 167 ? 14.002 -0.750 -25.768 1.00 80.31 167 PHE A O 1
ATOM 1380 N N . ILE A 1 168 ? 12.256 -2.171 -25.702 1.00 81.06 168 ILE A N 1
ATOM 1381 C CA . ILE A 1 168 ? 11.352 -1.356 -26.522 1.00 81.06 168 ILE A CA 1
ATOM 1382 C C . ILE A 1 168 ? 10.753 -0.209 -25.709 1.00 81.06 168 ILE A C 1
ATOM 1384 O O . ILE A 1 168 ? 10.749 0.937 -26.159 1.00 81.06 168 ILE A O 1
ATOM 1388 N N . ASN A 1 169 ? 10.230 -0.495 -24.514 1.00 86.06 169 ASN A N 1
ATOM 1389 C CA . ASN A 1 169 ? 9.528 0.504 -23.716 1.00 86.06 169 ASN A CA 1
ATOM 1390 C C . ASN A 1 169 ? 9.802 0.333 -22.222 1.00 86.06 169 ASN A C 1
ATOM 1392 O O . ASN A 1 169 ? 9.045 -0.288 -21.475 1.00 86.06 169 ASN A O 1
ATOM 1396 N N . GLN A 1 170 ? 10.878 0.972 -21.765 1.00 87.44 170 GLN A N 1
ATOM 1397 C CA . GLN A 1 170 ? 11.294 0.931 -20.363 1.00 87.44 170 GLN A CA 1
ATOM 1398 C C . GLN A 1 170 ? 10.200 1.409 -19.400 1.00 87.44 170 GLN A C 1
ATOM 1400 O O . GLN A 1 170 ? 10.108 0.903 -18.285 1.00 87.44 170 GLN A O 1
ATOM 1405 N N . LYS A 1 171 ? 9.403 2.415 -19.786 1.00 89.56 171 LYS A N 1
ATOM 1406 C CA . LYS A 1 171 ? 8.363 2.967 -18.909 1.00 89.56 171 LYS A CA 1
ATOM 1407 C C . LYS A 1 171 ? 7.233 1.957 -18.734 1.00 89.56 171 LYS A C 1
ATOM 1409 O O . LYS A 1 171 ? 6.896 1.625 -17.605 1.00 89.56 171 LYS A O 1
ATOM 1414 N N . GLU A 1 172 ? 6.700 1.450 -19.841 1.00 92.50 172 GLU A N 1
ATOM 1415 C CA . GLU A 1 172 ? 5.632 0.447 -19.825 1.00 92.50 172 GLU A CA 1
ATOM 1416 C C . GLU A 1 172 ? 6.061 -0.830 -19.103 1.00 92.50 172 GLU A C 1
ATOM 1418 O O . GLU A 1 172 ? 5.290 -1.379 -18.319 1.00 92.50 172 GLU A O 1
ATOM 1423 N N . ALA A 1 173 ? 7.305 -1.271 -19.302 1.00 93.25 173 ALA A N 1
ATOM 1424 C CA . ALA A 1 173 ? 7.853 -2.413 -18.589 1.00 93.25 173 ALA A CA 1
ATOM 1425 C C . ALA A 1 173 ? 7.835 -2.199 -17.064 1.00 93.25 173 ALA A C 1
ATOM 1427 O O . ALA A 1 173 ? 7.321 -3.059 -16.349 1.00 93.25 173 ALA A O 1
ATOM 1428 N N . ILE A 1 174 ? 8.317 -1.055 -16.551 1.00 93.69 174 ILE A N 1
ATOM 1429 C CA . ILE A 1 174 ? 8.255 -0.784 -15.103 1.00 93.69 174 ILE A CA 1
ATOM 1430 C C . ILE A 1 174 ? 6.812 -0.632 -14.620 1.00 93.69 174 ILE A C 1
ATOM 1432 O O . ILE A 1 174 ? 6.467 -1.221 -13.596 1.00 93.69 174 ILE A O 1
ATOM 1436 N N . ASP A 1 175 ? 5.965 0.099 -15.351 1.00 94.38 175 ASP A N 1
ATOM 1437 C CA . ASP A 1 175 ? 4.548 0.263 -15.009 1.00 94.38 175 ASP A CA 1
ATOM 1438 C C . ASP A 1 175 ? 3.868 -1.111 -14.878 1.00 94.38 175 ASP A C 1
ATOM 1440 O O . ASP A 1 175 ? 3.149 -1.362 -13.909 1.00 94.38 175 ASP A O 1
ATOM 1444 N N . LYS A 1 176 ? 4.146 -2.046 -15.794 1.00 96.19 176 LYS A N 1
ATOM 1445 C CA . LYS A 1 176 ? 3.626 -3.419 -15.749 1.00 96.19 176 LYS A CA 1
ATOM 1446 C C . LYS A 1 176 ? 4.182 -4.207 -14.563 1.00 96.19 176 LYS A C 1
ATOM 1448 O O . LYS A 1 176 ? 3.399 -4.857 -13.873 1.00 96.19 176 LYS A O 1
ATOM 1453 N N . ILE A 1 177 ? 5.486 -4.111 -14.292 1.00 96.06 177 ILE A N 1
ATOM 1454 C CA . ILE A 1 177 ? 6.152 -4.778 -13.158 1.00 96.06 177 ILE A CA 1
ATOM 1455 C C . ILE A 1 177 ? 5.514 -4.387 -11.826 1.00 96.06 177 ILE A C 1
ATOM 1457 O O . ILE A 1 177 ? 5.221 -5.252 -11.008 1.00 96.06 177 ILE A O 1
ATOM 1461 N N . ILE A 1 178 ? 5.276 -3.096 -11.601 1.00 96.44 178 ILE A N 1
ATOM 1462 C CA . ILE A 1 178 ? 4.795 -2.602 -10.303 1.00 96.44 178 ILE A CA 1
ATOM 1463 C C . ILE A 1 178 ? 3.273 -2.683 -10.147 1.00 96.44 178 ILE A C 1
ATOM 1465 O O . ILE A 1 178 ? 2.784 -2.524 -9.029 1.00 96.44 178 ILE A O 1
ATOM 1469 N N . SER A 1 179 ? 2.525 -2.899 -11.233 1.00 97.31 179 SER A N 1
ATOM 1470 C CA . SER A 1 179 ? 1.055 -2.929 -11.225 1.00 97.31 179 SER A CA 1
ATOM 1471 C C . SER A 1 179 ? 0.446 -4.309 -11.464 1.00 97.31 179 SER A C 1
ATOM 1473 O O . SER A 1 179 ? -0.756 -4.464 -11.264 1.00 97.31 179 SER A O 1
ATOM 1475 N N . THR A 1 180 ? 1.228 -5.313 -11.868 1.00 98.06 180 THR A N 1
ATOM 1476 C CA . THR A 1 180 ? 0.726 -6.667 -12.157 1.00 98.06 180 THR A CA 1
ATOM 1477 C C . THR A 1 180 ? 1.071 -7.623 -11.023 1.00 98.06 180 THR A C 1
ATOM 1479 O O . THR A 1 180 ? 2.212 -7.660 -10.570 1.00 98.06 180 THR A O 1
ATOM 1482 N N . LYS A 1 181 ? 0.098 -8.426 -10.588 1.00 98.19 181 LYS A N 1
ATOM 1483 C CA . LYS A 1 181 ? 0.277 -9.429 -9.529 1.00 98.19 181 LYS A CA 1
ATOM 1484 C C . LYS A 1 181 ? -0.483 -10.711 -9.862 1.00 98.19 181 LYS A C 1
ATOM 1486 O O . LYS A 1 181 ? -1.455 -10.681 -10.618 1.00 98.19 181 LYS A O 1
ATOM 1491 N N . SER A 1 182 ? -0.051 -11.841 -9.307 1.00 98.00 182 SER A N 1
ATOM 1492 C CA . SER A 1 182 ? -0.741 -13.120 -9.511 1.00 98.00 182 SER A CA 1
ATOM 1493 C C . SER A 1 182 ? -2.175 -13.076 -8.976 1.00 98.00 182 SER A C 1
ATOM 1495 O O . SER A 1 182 ? -2.422 -12.541 -7.892 1.00 98.00 182 SER A O 1
ATOM 1497 N N . LEU A 1 183 ? -3.115 -13.684 -9.708 1.00 98.31 183 LEU A N 1
ATOM 1498 C CA . LEU A 1 183 ? -4.526 -13.783 -9.324 1.00 98.31 183 LEU A CA 1
ATOM 1499 C C . LEU A 1 183 ? -4.730 -14.451 -7.958 1.00 98.31 183 LEU A C 1
ATOM 1501 O O . LEU A 1 183 ? -5.681 -14.112 -7.264 1.00 98.31 183 LEU A O 1
ATOM 1505 N N . HIS A 1 184 ? -3.807 -15.310 -7.519 1.00 98.06 184 HIS A N 1
ATOM 1506 C CA . HIS A 1 184 ? -3.842 -15.930 -6.190 1.00 98.06 184 HIS A CA 1
ATOM 1507 C C . HIS A 1 184 ? -3.915 -14.913 -5.041 1.00 98.06 184 HIS A C 1
ATOM 1509 O O . HIS A 1 184 ? -4.477 -15.225 -3.996 1.00 98.06 184 HIS A O 1
ATOM 1515 N N . TRP A 1 185 ? -3.407 -13.693 -5.241 1.00 98.12 185 TRP A N 1
ATOM 1516 C CA . TRP A 1 185 ? -3.418 -12.614 -4.250 1.00 98.12 185 TRP A CA 1
ATOM 1517 C C . TRP A 1 185 ? -4.550 -11.600 -4.461 1.00 98.12 185 TRP A C 1
ATOM 1519 O O . TRP A 1 185 ? -4.549 -10.533 -3.850 1.00 98.12 185 TRP A O 1
ATOM 1529 N N . SER A 1 186 ? -5.538 -11.882 -5.319 1.00 98.31 186 SER A N 1
ATOM 1530 C CA . SER A 1 186 ? -6.601 -10.912 -5.633 1.00 98.31 186 SER A CA 1
ATOM 1531 C C . SER A 1 186 ? -7.458 -10.526 -4.429 1.00 98.31 186 SER A C 1
ATOM 1533 O O . SER A 1 186 ? -8.064 -9.455 -4.423 1.00 98.31 186 SER A O 1
ATOM 1535 N N . TYR A 1 187 ? -7.486 -11.371 -3.394 1.00 97.75 187 TYR A N 1
ATOM 1536 C CA . TYR A 1 187 ? -8.171 -11.099 -2.133 1.00 97.75 187 TYR A CA 1
ATOM 1537 C C . TYR A 1 187 ? -7.563 -9.925 -1.351 1.00 97.75 187 TYR A C 1
ATOM 1539 O O . TYR A 1 187 ? -8.217 -9.404 -0.448 1.00 97.75 187 TYR A O 1
ATOM 1547 N N . GLU A 1 188 ? -6.333 -9.506 -1.666 1.00 98.38 188 GLU A N 1
ATOM 1548 C CA . GLU A 1 188 ? -5.708 -8.348 -1.026 1.00 98.38 188 GLU A CA 1
ATOM 1549 C C . GLU A 1 188 ? -6.362 -7.031 -1.437 1.00 98.38 188 GLU A C 1
ATOM 1551 O O . GLU A 1 188 ? -6.299 -6.055 -0.688 1.00 98.38 188 GLU A O 1
ATOM 1556 N N . GLU A 1 189 ? -6.988 -6.997 -2.618 1.00 98.38 189 GLU A N 1
ATOM 1557 C CA . GLU A 1 189 ? -7.597 -5.798 -3.193 1.00 98.38 189 GLU A CA 1
ATOM 1558 C C . GLU A 1 189 ? -6.654 -4.584 -3.133 1.00 98.38 189 GLU A C 1
ATOM 1560 O O . GLU A 1 189 ? -7.021 -3.508 -2.652 1.00 98.38 189 GLU A O 1
ATOM 1565 N N . GLU A 1 190 ? -5.414 -4.795 -3.569 1.00 98.50 190 GLU A N 1
ATOM 1566 C CA . GLU A 1 190 ? -4.281 -3.914 -3.316 1.00 98.50 190 GLU A CA 1
ATOM 1567 C C . GLU A 1 190 ? -4.341 -2.620 -4.150 1.00 98.50 190 GLU A C 1
ATOM 1569 O O . GLU A 1 190 ? -4.621 -2.615 -5.356 1.00 98.50 190 GLU A O 1
ATOM 1574 N N . ILE A 1 191 ? -4.019 -1.507 -3.489 1.00 98.38 191 ILE A N 1
ATOM 1575 C CA . ILE A 1 191 ? -3.619 -0.240 -4.100 1.00 98.38 191 ILE A CA 1
ATOM 1576 C C . ILE A 1 191 ? -2.225 0.116 -3.583 1.00 98.38 191 ILE A C 1
ATOM 1578 O O . ILE A 1 191 ? -1.993 0.170 -2.372 1.00 98.38 191 ILE A O 1
ATOM 1582 N N . ARG A 1 192 ? -1.298 0.400 -4.499 1.00 98.19 192 ARG A N 1
ATOM 1583 C CA . ARG A 1 192 ? 0.055 0.865 -4.175 1.00 98.19 192 ARG A CA 1
ATOM 1584 C C . ARG A 1 192 ? 0.136 2.378 -4.225 1.00 98.19 192 ARG A C 1
ATOM 1586 O O . ARG A 1 192 ? -0.342 2.985 -5.175 1.00 98.19 192 ARG A O 1
ATOM 1593 N N . ILE A 1 193 ? 0.795 2.972 -3.240 1.00 97.44 193 ILE A N 1
ATOM 1594 C CA . ILE A 1 193 ? 1.261 4.360 -3.290 1.00 97.44 193 ILE A CA 1
ATOM 1595 C C . ILE A 1 193 ? 2.759 4.327 -3.569 1.00 97.44 193 ILE A C 1
ATOM 1597 O O . ILE A 1 193 ? 3.491 3.571 -2.921 1.00 97.44 193 ILE A O 1
ATOM 1601 N N . LEU A 1 194 ? 3.216 5.138 -4.519 1.00 95.81 194 LEU A N 1
ATOM 1602 C CA . LEU A 1 194 ? 4.615 5.177 -4.929 1.00 95.81 194 LEU A CA 1
ATOM 1603 C C . LEU A 1 194 ? 5.309 6.460 -4.479 1.00 95.81 194 LEU A C 1
ATOM 1605 O O . LEU A 1 194 ? 4.720 7.542 -4.483 1.00 95.81 194 LEU A O 1
ATOM 1609 N N . LYS A 1 195 ? 6.597 6.354 -4.147 1.00 94.12 195 LYS A N 1
ATOM 1610 C CA . LYS A 1 195 ? 7.482 7.505 -3.938 1.00 94.12 195 LYS A CA 1
ATOM 1611 C C . LYS A 1 195 ? 8.775 7.324 -4.722 1.00 94.12 195 LYS A C 1
ATOM 1613 O O . LYS A 1 195 ? 9.528 6.375 -4.517 1.00 94.12 195 LYS A O 1
ATOM 1618 N N . ASN A 1 196 ? 9.033 8.257 -5.632 1.00 91.12 196 ASN A N 1
ATOM 1619 C CA . ASN A 1 196 ? 10.254 8.262 -6.431 1.00 91.12 196 ASN A CA 1
ATOM 1620 C C . ASN A 1 196 ? 11.438 8.751 -5.599 1.00 91.12 196 ASN A C 1
ATOM 1622 O O . ASN A 1 196 ? 11.344 9.789 -4.949 1.00 91.12 196 ASN A O 1
ATOM 1626 N N . ASN A 1 197 ? 12.562 8.042 -5.686 1.00 91.75 197 ASN A N 1
ATOM 1627 C CA . ASN A 1 197 ? 13.799 8.324 -4.953 1.00 91.75 197 ASN A CA 1
ATOM 1628 C C . ASN A 1 197 ? 13.620 8.384 -3.427 1.00 91.75 197 ASN A C 1
ATOM 1630 O O . ASN A 1 197 ? 14.399 9.048 -2.748 1.00 91.75 197 ASN A O 1
ATOM 1634 N N . HIS A 1 198 ? 12.610 7.700 -2.882 1.00 93.81 198 HIS A N 1
ATOM 1635 C CA . HIS A 1 198 ? 12.366 7.678 -1.443 1.00 93.81 198 HIS A CA 1
ATOM 1636 C C . HIS A 1 198 ? 11.903 6.300 -0.996 1.00 93.81 198 HIS A C 1
ATOM 1638 O O . HIS A 1 198 ? 10.746 5.929 -1.167 1.00 93.81 198 HIS A O 1
ATOM 1644 N N . VAL A 1 199 ? 12.816 5.566 -0.374 1.00 96.00 199 VAL A N 1
ATOM 1645 C CA . VAL A 1 199 ? 12.561 4.288 0.291 1.00 96.00 199 VAL A CA 1
ATOM 1646 C C . VAL A 1 199 ? 12.698 4.517 1.788 1.00 96.00 199 VAL A C 1
ATOM 1648 O O . VAL A 1 199 ? 13.630 5.183 2.239 1.00 96.00 199 VAL A O 1
ATOM 1651 N N . GLY A 1 200 ? 11.776 3.961 2.564 1.00 96.62 200 GLY A N 1
ATOM 1652 C CA . GLY A 1 200 ? 11.774 4.068 4.014 1.00 96.62 200 GLY A CA 1
ATOM 1653 C C . GLY A 1 200 ? 10.634 4.916 4.560 1.00 96.62 200 GLY A C 1
ATOM 1654 O O . GLY A 1 200 ? 9.544 4.976 3.998 1.00 96.62 200 GLY A O 1
ATOM 1655 N N . ALA A 1 201 ? 10.863 5.528 5.717 1.00 96.88 201 ALA A N 1
ATOM 1656 C CA . ALA A 1 201 ? 9.825 6.219 6.467 1.00 96.88 201 ALA A CA 1
ATOM 1657 C C . ALA A 1 201 ? 9.425 7.554 5.803 1.00 96.88 201 ALA A C 1
ATOM 1659 O O . ALA A 1 201 ? 10.257 8.449 5.642 1.00 96.88 201 ALA A O 1
ATOM 1660 N N . CYS A 1 202 ? 8.142 7.713 5.481 1.00 96.94 202 CYS A N 1
ATOM 1661 C CA . CYS A 1 202 ? 7.537 8.957 4.997 1.00 96.94 202 CYS A CA 1
ATOM 1662 C C . CYS A 1 202 ? 6.527 9.473 6.020 1.00 96.94 202 CYS A C 1
ATOM 1664 O O . CYS A 1 202 ? 5.720 8.693 6.522 1.00 96.94 202 CYS A O 1
ATOM 1666 N N . ALA A 1 203 ? 6.563 10.772 6.320 1.00 97.44 203 ALA A N 1
ATOM 1667 C CA . ALA A 1 203 ? 5.587 11.392 7.210 1.00 97.44 203 ALA A CA 1
ATOM 1668 C C . ALA A 1 203 ? 4.207 11.432 6.549 1.00 97.44 203 ALA A C 1
ATOM 1670 O O . ALA A 1 203 ? 4.111 11.798 5.383 1.00 97.44 203 ALA A O 1
ATOM 1671 N N . VAL A 1 204 ? 3.177 11.069 7.307 1.00 97.69 204 VAL A N 1
ATOM 1672 C CA . VAL A 1 204 ? 1.769 11.197 6.928 1.00 97.69 204 VAL A CA 1
ATOM 1673 C C . VAL A 1 204 ? 1.101 12.205 7.857 1.00 97.69 204 VAL A C 1
ATOM 1675 O O . VAL A 1 204 ? 1.418 12.277 9.050 1.00 97.69 204 VAL A O 1
ATOM 1678 N N . SER A 1 205 ? 0.174 12.986 7.320 1.00 97.88 205 SER A N 1
ATOM 1679 C CA . SER A 1 205 ? -0.680 13.889 8.077 1.00 97.88 205 SER A CA 1
ATOM 1680 C C . SER A 1 205 ? -1.389 13.121 9.197 1.00 97.88 205 SER A C 1
ATOM 1682 O O . SER A 1 205 ? -2.047 12.110 8.928 1.00 97.88 205 SER A O 1
ATOM 1684 N N . PRO A 1 206 ? -1.330 13.598 10.453 1.00 97.94 206 PRO A N 1
ATOM 1685 C CA . PRO A 1 206 ? -2.078 13.001 11.557 1.00 97.94 206 PRO A CA 1
ATOM 1686 C C . PRO A 1 206 ? -3.575 12.880 11.257 1.00 97.94 206 PRO A C 1
ATOM 1688 O O . PRO A 1 206 ? -4.197 11.888 11.625 1.00 97.94 206 PRO A O 1
ATOM 1691 N N . ALA A 1 207 ? -4.137 13.860 10.540 1.00 98.19 207 ALA A N 1
ATOM 1692 C CA . ALA A 1 207 ? -5.549 13.893 10.172 1.00 98.19 207 ALA A CA 1
ATOM 1693 C C . ALA A 1 207 ? -5.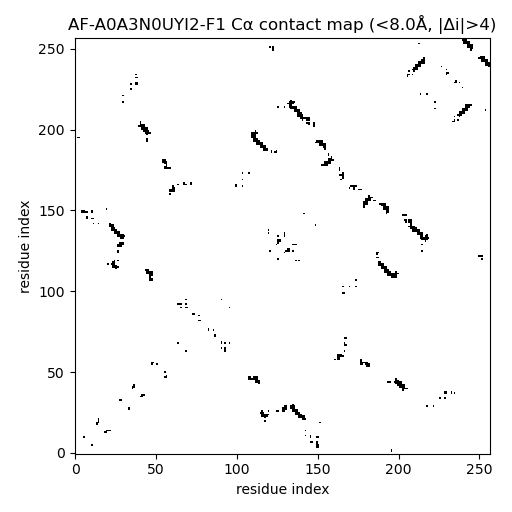949 12.772 9.198 1.00 98.19 207 ALA A C 1
ATOM 1695 O O . ALA A 1 207 ? -7.127 12.433 9.125 1.00 98.19 207 ALA A O 1
ATOM 1696 N N . ALA A 1 208 ? -4.994 12.196 8.461 1.00 98.44 208 ALA A N 1
ATOM 1697 C CA . ALA A 1 208 ? -5.258 11.068 7.577 1.00 98.44 208 ALA A CA 1
ATOM 1698 C C . ALA A 1 208 ? -5.350 9.736 8.314 1.00 98.44 208 ALA A C 1
ATOM 1700 O O . ALA A 1 208 ? -5.978 8.821 7.796 1.00 98.44 208 ALA A O 1
ATOM 1701 N N . ILE A 1 209 ? -4.784 9.605 9.515 1.00 98.56 209 ILE A N 1
ATOM 1702 C CA . ILE A 1 209 ? -5.024 8.432 10.360 1.00 98.56 209 ILE A CA 1
ATOM 1703 C C . ILE A 1 209 ? -6.415 8.610 10.963 1.00 98.56 209 ILE A C 1
ATOM 1705 O O . ILE A 1 209 ? -6.609 9.479 11.810 1.00 98.56 209 ILE A O 1
ATOM 1709 N N . LYS A 1 210 ? -7.389 7.825 10.498 1.00 98.56 210 LYS A N 1
ATOM 1710 C CA . LYS A 1 210 ? -8.799 8.000 10.870 1.00 98.56 210 LYS A CA 1
ATOM 1711 C C . LYS A 1 210 ? -9.239 7.028 11.959 1.00 98.56 210 LYS A C 1
ATOM 1713 O O . LYS A 1 210 ? -9.904 7.421 12.919 1.00 98.56 210 LYS A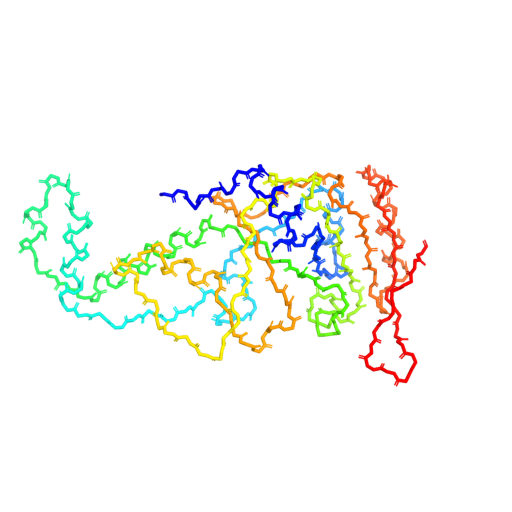 O 1
ATOM 1718 N N . ARG A 1 211 ? -8.911 5.749 11.786 1.00 98.75 211 ARG A N 1
ATOM 1719 C CA . ARG A 1 211 ? -9.392 4.675 12.658 1.00 98.75 211 ARG A CA 1
ATOM 1720 C C . ARG A 1 211 ? -8.364 3.565 12.787 1.00 98.75 211 ARG A C 1
ATOM 1722 O O . ARG A 1 211 ? -7.668 3.240 11.825 1.00 98.75 211 ARG A O 1
ATOM 1729 N N . ILE A 1 212 ? -8.296 2.972 13.970 1.00 98.75 212 ILE A N 1
ATOM 1730 C CA . ILE A 1 212 ? -7.529 1.758 14.238 1.00 98.75 212 ILE A CA 1
ATOM 1731 C C . ILE A 1 212 ? -8.515 0.639 14.547 1.00 98.75 212 ILE A C 1
ATOM 1733 O O . ILE A 1 212 ? -9.370 0.771 15.417 1.00 98.75 212 ILE A O 1
ATOM 1737 N N . ILE A 1 213 ? -8.394 -0.462 13.816 1.00 98.88 213 ILE A N 1
ATOM 1738 C CA . ILE A 1 213 ? -9.232 -1.646 13.983 1.00 98.88 213 ILE A CA 1
ATOM 1739 C C . ILE A 1 213 ? -8.342 -2.750 14.538 1.00 98.88 213 ILE A C 1
ATOM 1741 O O . ILE A 1 213 ? -7.355 -3.117 13.905 1.00 98.88 213 ILE A O 1
ATOM 1745 N N . PHE A 1 214 ? -8.654 -3.279 15.712 1.00 98.81 214 PHE A N 1
ATOM 1746 C CA . PHE A 1 214 ? -7.906 -4.380 16.310 1.00 98.81 214 PHE A CA 1
ATOM 1747 C C . PHE A 1 214 ? -8.410 -5.730 15.801 1.00 98.81 214 PHE A C 1
ATOM 1749 O O . PHE A 1 214 ? -9.598 -5.905 15.526 1.00 98.81 214 PHE A O 1
ATOM 1756 N N . GLY A 1 215 ? -7.510 -6.699 15.671 1.00 98.56 215 GLY A N 1
ATOM 1757 C CA . GLY A 1 215 ? -7.867 -8.054 15.274 1.00 98.56 215 GLY A CA 1
ATOM 1758 C C . GLY A 1 215 ? -8.637 -8.804 16.364 1.00 98.56 215 GLY A C 1
ATOM 1759 O O . GLY A 1 215 ? -8.604 -8.463 17.549 1.00 98.56 215 GLY A O 1
ATOM 1760 N N . CYS A 1 216 ? -9.322 -9.880 15.972 1.00 98.06 216 CYS A N 1
ATOM 1761 C CA . CYS A 1 216 ? -10.153 -10.663 16.894 1.00 98.06 216 CYS A CA 1
ATOM 1762 C C . CYS A 1 216 ? -9.357 -11.463 17.935 1.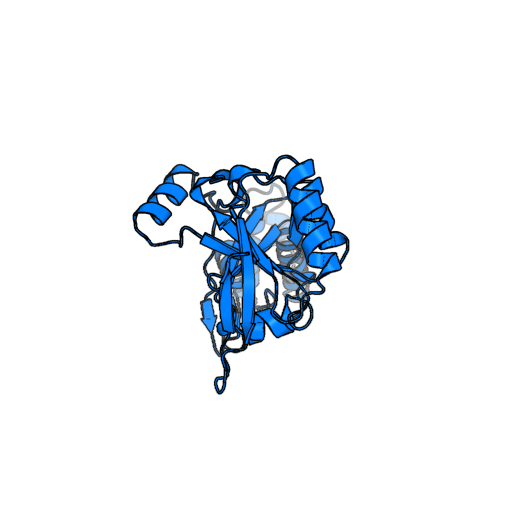00 98.06 216 CYS A C 1
ATOM 1764 O O . CYS A 1 216 ? -9.943 -11.995 18.876 1.00 98.06 216 CYS A O 1
ATOM 1766 N N . LYS A 1 217 ? -8.029 -11.533 17.785 1.00 98.25 217 LYS A N 1
ATOM 1767 C CA . LYS A 1 217 ? -7.093 -12.133 18.743 1.00 98.25 217 LYS A CA 1
ATOM 1768 C C . LYS A 1 217 ? -6.126 -11.106 19.334 1.00 98.25 217 LYS A C 1
ATOM 1770 O O . LYS A 1 217 ? -5.121 -11.499 19.923 1.00 98.25 217 LYS A O 1
ATOM 1775 N N . SER A 1 218 ? -6.376 -9.810 19.147 1.00 98.06 218 SER A N 1
ATOM 1776 C CA . SER A 1 218 ? -5.530 -8.768 19.722 1.00 98.06 218 SER A CA 1
ATOM 1777 C C . SER A 1 218 ? -5.582 -8.795 21.241 1.00 98.06 218 SER A C 1
ATOM 1779 O O . SER A 1 218 ? -6.656 -8.769 21.841 1.00 98.06 218 SER A O 1
ATOM 1781 N N . ASP A 1 219 ? -4.394 -8.806 21.830 1.00 96.94 219 ASP A N 1
ATOM 1782 C CA . ASP A 1 219 ? -4.176 -8.778 23.269 1.00 96.94 219 ASP A CA 1
ATOM 1783 C C . ASP A 1 219 ? -4.715 -7.471 23.898 1.00 96.94 219 ASP A C 1
ATOM 1785 O O . ASP A 1 219 ? -4.463 -6.396 23.341 1.00 96.94 219 ASP A O 1
ATOM 1789 N N . PRO A 1 220 ? -5.459 -7.520 25.023 1.00 97.44 220 PRO A N 1
ATOM 1790 C CA . PRO A 1 220 ? -6.002 -6.325 25.670 1.00 97.44 220 PRO A CA 1
ATOM 1791 C C . PRO A 1 220 ? -4.943 -5.282 26.045 1.00 97.44 220 PRO A C 1
ATOM 1793 O O . PRO A 1 220 ? -5.165 -4.093 25.807 1.00 97.44 220 PRO A O 1
ATOM 1796 N N . ASP A 1 221 ? -3.775 -5.702 26.542 1.00 97.12 221 ASP A N 1
ATOM 1797 C CA . ASP A 1 221 ? -2.708 -4.766 26.909 1.00 97.12 221 ASP A CA 1
ATOM 1798 C C . ASP A 1 221 ? -2.134 -4.091 25.663 1.00 97.12 221 ASP A C 1
ATOM 1800 O O . ASP A 1 221 ? -1.812 -2.903 25.686 1.00 97.12 221 ASP A O 1
ATOM 1804 N N . PHE A 1 222 ? -2.010 -4.817 24.547 1.00 97.06 222 PHE A N 1
ATOM 1805 C CA . PHE A 1 222 ? -1.633 -4.219 23.264 1.00 97.06 222 PHE A CA 1
ATOM 1806 C C . PHE A 1 222 ? -2.635 -3.153 22.811 1.00 97.06 222 PHE A C 1
ATOM 1808 O O . PHE A 1 222 ? -2.213 -2.060 22.431 1.00 97.06 222 PHE A O 1
ATOM 1815 N N . LYS A 1 223 ? -3.944 -3.425 22.889 1.00 97.88 223 LYS A N 1
ATOM 1816 C CA . LYS A 1 223 ? -4.976 -2.436 22.529 1.00 97.88 223 LYS A CA 1
ATOM 1817 C C . LYS A 1 223 ? -4.848 -1.171 23.368 1.00 97.88 223 LYS A C 1
ATOM 1819 O O . LYS A 1 223 ? -4.795 -0.072 22.814 1.00 97.88 223 LYS A O 1
ATOM 1824 N N . GLU A 1 224 ? -4.733 -1.332 24.683 1.00 97.56 224 GLU A N 1
ATOM 1825 C CA . GLU A 1 224 ? -4.628 -0.212 25.616 1.00 97.56 224 GLU A CA 1
ATOM 1826 C C . GLU A 1 224 ? -3.354 0.606 25.380 1.00 97.56 224 GLU A C 1
ATOM 1828 O O . GLU A 1 224 ? -3.406 1.835 25.293 1.00 97.56 224 GLU A O 1
ATOM 1833 N N . ARG A 1 225 ? -2.212 -0.057 25.143 1.00 97.12 225 ARG A N 1
ATOM 1834 C CA . ARG A 1 225 ? -0.968 0.630 24.757 1.00 97.12 225 ARG A CA 1
ATOM 1835 C C . ARG A 1 225 ? -1.155 1.482 23.505 1.00 97.12 225 ARG A C 1
ATOM 1837 O O . ARG A 1 225 ? -0.719 2.631 23.490 1.00 97.12 225 ARG A O 1
ATOM 1844 N N . ILE A 1 226 ? -1.806 0.962 22.464 1.00 97.94 226 ILE A N 1
ATOM 1845 C CA . ILE A 1 226 ? -2.051 1.720 21.227 1.00 97.94 226 ILE A CA 1
ATOM 1846 C C . ILE A 1 226 ? -2.973 2.922 21.474 1.00 97.94 226 ILE A C 1
ATOM 1848 O O . ILE A 1 226 ? -2.687 4.007 20.958 1.00 97.94 226 ILE A O 1
ATOM 1852 N N . LYS A 1 227 ? -4.025 2.775 22.288 1.00 97.88 227 LYS A N 1
ATOM 1853 C CA . LYS A 1 227 ? -4.926 3.882 22.657 1.00 97.88 227 LYS A CA 1
ATOM 1854 C C . LYS A 1 227 ? -4.184 5.002 23.389 1.00 97.88 227 LYS A C 1
ATOM 1856 O O . LYS A 1 227 ? -4.249 6.158 22.964 1.00 97.88 227 LYS A O 1
ATOM 1861 N N . ILE A 1 228 ? -3.403 4.662 24.417 1.00 97.31 228 ILE A N 1
ATOM 1862 C CA . ILE A 1 228 ? -2.576 5.616 25.179 1.00 97.31 228 ILE A CA 1
ATOM 1863 C C . ILE A 1 228 ? -1.555 6.310 24.266 1.00 97.31 228 ILE A C 1
ATOM 1865 O O . ILE A 1 228 ? -1.357 7.529 24.342 1.00 97.31 228 ILE A O 1
ATOM 1869 N N . LEU A 1 229 ? -0.912 5.555 23.372 1.00 96.62 229 LEU A N 1
ATOM 1870 C CA . LEU A 1 229 ? 0.034 6.107 22.403 1.00 96.62 229 LEU A CA 1
ATOM 1871 C C . LEU A 1 229 ? -0.629 7.104 21.455 1.00 96.62 229 LEU A C 1
ATOM 1873 O O . LEU A 1 229 ? -0.055 8.159 21.206 1.00 96.62 229 LEU A O 1
ATOM 1877 N N . CYS A 1 230 ? -1.828 6.819 20.951 1.00 97.12 230 CYS A N 1
ATOM 1878 C CA . CYS A 1 230 ? -2.546 7.763 20.098 1.00 97.12 230 CYS A CA 1
ATOM 1879 C C . CYS A 1 230 ? -2.913 9.042 20.861 1.00 97.12 230 CYS A C 1
ATOM 1881 O O . CYS A 1 230 ? -2.627 10.140 20.377 1.00 97.12 230 CYS A O 1
ATOM 1883 N N . GLY A 1 231 ? -3.458 8.917 22.076 1.00 96.25 231 GLY A N 1
ATOM 1884 C CA . GLY A 1 231 ? -3.807 10.069 22.913 1.00 96.25 231 GLY A CA 1
ATOM 1885 C C . GLY A 1 231 ? -2.605 10.974 23.195 1.00 96.25 231 GLY A C 1
ATOM 1886 O O . GLY A 1 231 ? -2.663 12.181 22.969 1.00 96.25 231 GLY A O 1
ATOM 1887 N N . SER A 1 232 ? -1.477 10.387 23.602 1.00 95.75 232 SER A N 1
ATOM 1888 C CA . SER A 1 232 ? -0.242 11.134 23.891 1.00 95.75 232 SER A CA 1
ATOM 1889 C C . SER A 1 232 ? 0.468 11.688 22.647 1.00 95.75 232 SER A C 1
ATOM 1891 O O . SER A 1 232 ? 1.191 12.677 22.747 1.00 95.75 232 SER A O 1
ATOM 1893 N N . ALA A 1 233 ? 0.262 11.097 21.465 1.00 95.00 233 ALA A N 1
ATOM 1894 C CA . ALA A 1 233 ? 0.931 11.493 20.222 1.00 95.00 233 ALA A CA 1
ATOM 1895 C C . ALA A 1 233 ? 0.167 12.538 19.385 1.00 95.00 233 ALA A C 1
ATOM 1897 O O . ALA A 1 233 ? 0.558 12.786 18.235 1.00 95.00 233 ALA A O 1
ATOM 1898 N N . GLY A 1 234 ? -0.895 13.134 19.942 1.00 95.00 234 GLY A N 1
ATOM 1899 C CA . GLY A 1 234 ? -1.737 14.127 19.267 1.00 95.00 234 GLY A CA 1
ATOM 1900 C C . GLY A 1 234 ? -2.719 13.523 18.258 1.00 95.00 234 GLY A C 1
ATOM 1901 O O . GLY A 1 234 ? -3.104 14.197 17.308 1.00 95.00 234 GLY A O 1
ATOM 1902 N N . LEU A 1 235 ? -3.103 12.255 18.437 1.00 97.50 235 LEU A N 1
ATOM 1903 C CA . LEU A 1 235 ? -4.047 11.518 17.587 1.00 97.50 235 LEU A CA 1
ATOM 1904 C C . LEU A 1 235 ? -5.395 11.301 18.300 1.00 97.50 235 LEU A C 1
ATOM 1906 O O . LEU A 1 235 ? -6.019 10.255 18.154 1.00 97.50 235 LEU A O 1
ATOM 1910 N N . GLY A 1 236 ? -5.847 12.281 19.089 1.00 97.12 236 GLY A N 1
ATOM 1911 C CA . GLY A 1 236 ? -7.089 12.181 19.869 1.00 97.12 236 GLY A CA 1
ATOM 1912 C C . GLY A 1 236 ? -8.370 12.084 19.030 1.00 97.12 236 GLY A C 1
ATOM 1913 O O . GLY A 1 236 ? -9.414 11.724 19.557 1.00 97.12 236 GLY A O 1
ATOM 1914 N N . HIS A 1 237 ? -8.299 12.385 17.729 1.00 97.88 237 HIS A N 1
ATOM 1915 C CA . HIS A 1 237 ? -9.407 12.218 16.782 1.00 97.88 237 HIS A CA 1
ATOM 1916 C C . HIS A 1 237 ? -9.535 10.789 16.236 1.00 97.88 237 HIS A C 1
ATOM 1918 O O . HIS A 1 237 ? -10.530 10.485 15.580 1.00 97.88 237 HIS A O 1
ATOM 1924 N N . VAL A 1 238 ? -8.531 9.930 16.448 1.00 98.56 238 VAL A N 1
ATOM 1925 C CA . VAL A 1 238 ? -8.538 8.553 15.943 1.00 98.56 238 VAL A CA 1
ATOM 1926 C C . VAL A 1 238 ? -9.563 7.733 16.715 1.00 98.56 238 VAL A C 1
ATOM 1928 O O . VAL A 1 238 ? -9.536 7.672 17.941 1.00 98.56 238 VAL A O 1
ATOM 1931 N N . THR A 1 239 ? -10.452 7.076 15.976 1.00 98.62 239 THR A N 1
ATOM 1932 C CA . THR A 1 239 ? -11.450 6.156 16.539 1.00 98.62 239 THR A CA 1
ATOM 1933 C C . THR A 1 239 ? -10.903 4.733 16.630 1.00 98.62 239 THR A C 1
ATOM 1935 O O . THR A 1 239 ? -9.963 4.371 15.913 1.00 98.62 239 THR A O 1
ATOM 1938 N N . PHE A 1 240 ? -11.496 3.914 17.500 1.00 98.75 240 PHE A N 1
ATOM 1939 C CA . PHE A 1 240 ? -11.077 2.534 17.728 1.00 98.75 240 PHE A CA 1
ATOM 1940 C C . PHE A 1 240 ? -12.245 1.573 17.519 1.00 98.75 240 PHE A C 1
ATOM 1942 O O . PHE A 1 240 ? -13.359 1.826 17.969 1.00 98.75 240 PHE A O 1
ATOM 1949 N N . SER A 1 241 ? -11.969 0.460 16.850 1.00 98.69 241 SER A N 1
ATOM 1950 C CA . SER A 1 241 ? -12.907 -0.650 16.687 1.00 98.69 241 SER A CA 1
ATOM 1951 C C . SER A 1 241 ? -12.162 -1.978 16.861 1.00 98.69 241 SER A C 1
ATOM 1953 O O . SER A 1 241 ? -10.933 -2.034 16.815 1.00 98.69 241 SER A O 1
ATOM 1955 N N . SER A 1 242 ? -12.897 -3.073 17.011 1.00 98.56 242 SER A N 1
ATOM 1956 C CA . SER A 1 242 ? -12.379 -4.435 17.112 1.00 98.56 242 SER A CA 1
ATOM 1957 C C . SER A 1 242 ? -13.114 -5.370 16.165 1.00 98.56 242 SER A C 1
ATOM 1959 O O . SER A 1 242 ? -14.339 -5.332 16.065 1.00 98.56 242 SER A O 1
ATOM 1961 N N . MET A 1 243 ? -12.384 -6.281 15.530 1.00 98.56 243 MET A N 1
ATOM 1962 C CA . MET A 1 243 ? -12.988 -7.409 14.831 1.00 98.56 243 MET A CA 1
ATOM 1963 C C . MET A 1 243 ? -13.416 -8.481 15.838 1.00 98.56 243 MET A C 1
ATOM 1965 O O . MET A 1 243 ? -12.681 -8.818 16.765 1.00 98.56 243 MET A O 1
ATOM 1969 N N . LYS A 1 244 ? -14.582 -9.082 15.623 1.00 97.81 244 LYS A N 1
ATOM 1970 C CA . LYS A 1 244 ? -15.096 -10.250 16.344 1.00 97.81 244 LYS A CA 1
ATOM 1971 C C . LYS A 1 244 ? -15.423 -11.356 15.355 1.00 97.81 244 LYS A C 1
ATOM 1973 O O . LYS A 1 244 ? -15.844 -11.088 14.235 1.00 97.81 244 LYS A O 1
ATOM 1978 N N . MET A 1 245 ? -15.229 -12.607 15.761 1.00 97.50 245 MET A N 1
ATOM 1979 C CA . MET A 1 245 ? -15.661 -13.745 14.950 1.00 97.50 245 MET A CA 1
ATOM 1980 C C . MET A 1 245 ? -17.188 -13.812 14.935 1.00 97.50 245 MET A C 1
ATOM 1982 O O . MET A 1 245 ? -17.815 -13.823 15.995 1.00 97.50 245 MET A O 1
ATOM 1986 N N . SER A 1 246 ? -17.783 -13.879 13.746 1.00 96.38 246 SER A N 1
ATOM 1987 C CA . SER A 1 246 ? -19.224 -14.080 13.617 1.00 96.38 246 SER A CA 1
ATOM 1988 C C . SER A 1 246 ? -19.589 -15.519 13.994 1.00 96.38 246 SER A C 1
ATOM 1990 O O . SER A 1 246 ? -18.991 -16.474 13.497 1.00 96.38 246 SER A O 1
ATOM 1992 N N . TYR A 1 247 ? -20.598 -15.697 14.848 1.00 95.31 247 TYR A N 1
ATOM 1993 C CA . TYR A 1 247 ? -21.055 -17.031 15.238 1.00 95.31 247 TYR A CA 1
ATOM 1994 C C . TYR A 1 247 ? -21.553 -17.830 14.020 1.00 95.31 247 TYR A C 1
ATOM 1996 O O . TYR A 1 247 ? -22.379 -17.348 13.243 1.00 95.31 247 TYR A O 1
ATOM 2004 N N . GLY A 1 248 ? -21.033 -19.051 13.848 1.00 96.25 248 GLY A N 1
ATOM 2005 C CA . GLY A 1 248 ? -21.441 -19.977 12.784 1.00 96.25 248 GLY A CA 1
ATOM 2006 C C . GLY A 1 248 ? -21.049 -19.572 11.356 1.00 96.25 248 GLY A C 1
ATOM 2007 O O . GLY A 1 248 ? -21.570 -20.157 10.410 1.00 96.25 248 GLY A O 1
ATOM 2008 N N . LYS A 1 249 ? -20.165 -18.580 11.168 1.00 96.38 249 LYS A N 1
ATOM 2009 C CA . LYS A 1 249 ? -19.750 -18.092 9.840 1.00 96.38 249 LYS A CA 1
ATOM 2010 C C . LYS A 1 249 ? -18.237 -17.905 9.756 1.00 96.38 249 LYS A C 1
ATOM 2012 O O . LYS A 1 249 ? -17.599 -17.490 10.718 1.00 96.38 249 LYS A O 1
ATOM 2017 N N . PHE A 1 250 ? -17.667 -18.119 8.570 1.00 94.94 250 PHE A N 1
ATOM 2018 C CA . PHE A 1 250 ? -16.282 -17.746 8.256 1.00 94.94 250 PHE A CA 1
ATOM 2019 C C . PHE A 1 250 ? -16.181 -16.250 7.919 1.00 94.94 250 PHE A C 1
ATOM 2021 O O . PHE A 1 250 ? -15.772 -15.865 6.826 1.00 94.94 250 PHE A O 1
ATOM 2028 N N . SER A 1 251 ? -16.611 -15.400 8.852 1.00 95.38 251 SER A N 1
ATOM 2029 C CA . SER A 1 251 ? -16.616 -13.944 8.704 1.00 95.38 251 SER A CA 1
ATOM 2030 C C . SER A 1 251 ? -16.242 -13.247 10.006 1.00 95.38 251 SER A C 1
ATOM 2032 O O . SER A 1 251 ? -16.312 -13.830 11.093 1.00 95.38 251 SER A O 1
ATOM 2034 N N . LEU A 1 252 ? -15.855 -11.979 9.884 1.00 97.00 252 LEU A N 1
ATOM 2035 C CA . LEU A 1 252 ? -15.625 -11.095 11.015 1.00 97.00 252 LEU A CA 1
ATOM 2036 C C . LEU A 1 252 ? -16.655 -9.960 11.005 1.00 97.00 252 LEU A C 1
ATOM 2038 O O . LEU A 1 252 ? -17.053 -9.466 9.947 1.00 97.00 252 LEU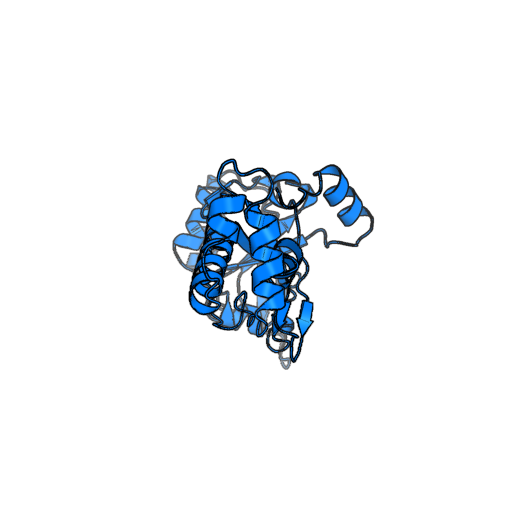 A O 1
ATOM 2042 N N . GLU A 1 253 ? -17.037 -9.523 12.195 1.00 97.19 253 GLU A N 1
ATOM 2043 C CA . GLU A 1 253 ? -17.866 -8.349 12.444 1.00 97.19 253 GLU A CA 1
ATOM 2044 C C . GLU A 1 253 ? -17.015 -7.273 13.120 1.00 97.19 253 GLU A C 1
ATOM 2046 O O . GLU A 1 253 ? -16.256 -7.576 14.037 1.00 97.19 253 GLU A O 1
ATOM 2051 N N . CYS A 1 254 ? -17.116 -6.028 12.660 1.00 97.69 254 CYS A N 1
ATOM 2052 C CA . CYS A 1 254 ? -16.409 -4.904 13.264 1.00 97.69 254 CYS A CA 1
ATOM 2053 C C . CYS A 1 254 ? -17.326 -4.226 14.283 1.00 97.69 254 CYS A C 1
ATOM 2055 O O . CYS A 1 254 ? -18.448 -3.860 13.940 1.00 97.69 254 CYS A O 1
ATOM 2057 N N . VAL A 1 255 ? -16.850 -4.065 15.515 1.00 97.50 255 VAL A N 1
ATOM 2058 C CA . VAL A 1 255 ? -17.571 -3.398 16.605 1.00 97.50 255 VAL A CA 1
ATOM 2059 C C . VAL A 1 255 ? -16.760 -2.222 17.124 1.00 97.50 255 VAL A C 1
ATOM 2061 O O . VAL A 1 255 ? -15.545 -2.333 17.264 1.00 97.50 255 VAL A O 1
ATOM 2064 N N . ASP A 1 256 ? -17.418 -1.109 17.420 1.00 95.69 256 ASP A N 1
ATOM 2065 C CA . ASP A 1 256 ? -16.749 0.055 18.002 1.00 95.69 256 ASP A CA 1
ATOM 2066 C C . ASP A 1 256 ? -16.344 -0.208 19.463 1.00 95.69 256 ASP A C 1
ATOM 2068 O O . ASP A 1 256 ? -16.987 -1.004 20.160 1.00 95.69 256 ASP A O 1
ATOM 2072 N N . GLU A 1 257 ? -15.237 0.408 19.891 1.00 87.25 257 GLU A N 1
ATOM 2073 C CA . GLU A 1 257 ? -14.711 0.349 21.266 1.00 87.25 257 GLU A CA 1
ATOM 2074 C C . GLU A 1 257 ? -14.969 1.623 22.071 1.00 87.25 257 GLU A C 1
ATOM 2076 O O . GLU A 1 257 ? -14.985 2.723 21.474 1.00 87.25 257 GLU A O 1
#

Solvent-accessible surface area (backbone atoms only — not comparable to full-atom values): 14054 Å² total; per-residue (Å²): 133,78,78,75,68,46,50,48,69,53,51,52,49,33,40,76,70,63,77,39,75,58,52,41,25,38,64,29,43,76,47,70,77,50,57,47,27,51,69,68,34,35,49,67,19,39,47,58,91,72,50,92,49,83,62,46,56,49,69,54,68,52,90,76,53,75,62,52,51,49,55,35,49,53,61,75,38,56,93,45,96,59,33,70,65,61,67,71,45,90,86,53,65,71,61,48,53,54,52,46,52,52,52,53,49,58,54,47,75,31,34,7,39,32,78,27,17,70,57,87,86,38,77,65,54,32,45,73,42,7,54,64,21,31,9,32,32,42,35,32,35,43,85,52,31,37,76,70,54,24,48,68,41,69,56,46,61,33,92,74,78,81,55,34,49,54,70,84,36,52,64,61,28,51,54,48,26,76,31,42,37,57,40,91,57,50,86,50,47,46,33,33,30,57,33,82,77,41,68,39,76,40,77,48,50,68,74,13,53,41,33,41,34,34,28,66,58,38,51,68,68,59,54,50,51,52,51,55,44,27,52,76,49,73,37,71,81,44,44,51,30,33,34,37,78,40,87,97,47,102,46,71,43,82,41,79,109

Secondary structure (DSSP, 8-state):
-------HHHHHHHHHTTSS-SEEEEEE-SSHHHHHHHHHTEEEEBPGGG-SSTTTT-PPBPP--HHHHHHHHHHHTTT-TTHHHHHTSPP-HHHHHHHHHHHHHHHHTTEEEEEEES-S--HHHHHHHTTTTTSEEEEEEGGG-TTTT-SEEE-EEESS-PPB-TTT-HHHHHHHHHHEEEGGGGGG-EEEEEEET--EEEE--GGGEEEEEE-TT--HHHHHHHHHHHHHTT-TT-EEEEEEEPTTSS-EEEEE-

Organism: NCBI:txid2689987

Nearest PDB structures (foldseek):
  1vdm-assembly1_A  TM=5.802E-01  e=3.439E+00  Pyrococcus horikoshii
  1a97-assembly1_C  TM=4.269E-01  e=6.952E+00  Escherichia coli
  4p81-assembly1_A  TM=3.653E-01  e=4.167E+00  synthetic construct

InterPro domains:
  IPR021352 Protein of unknown function DUF2971 [PF11185] (125-193)

pLDDT: mean 92.7, std 9.16, range [35.72, 98.88]

Mean predicted aligned error: 4.86 Å

Radius of gyration: 21.93 Å; Cα contacts (8 Å, |Δi|>4): 442; chains: 1; bounding box: 54×38×62 Å